Protein AF-A0A3D1P5M1-F1 (afdb_monomer)

Secondary structure (DSSP, 8-state):
-----------SSSSHHHHHHHHHTT-TTS--SS---EEEEEEEEEEEEEEETTEEEEEEEEEEEEEEEEEEEEEEEETTEEEEEEEEEEEEEEEEEEEE-TTSSEEEEEEEEEEEEEEPPPEEEEEEE-SSSS-EEEEEEEBSSPEEEEEEEEEEEEEEEEESSSSTTS-EEEE--EEEEETTTTEEEEEEEEEEEEPTTSSSEEEEEEEEEETTTTEEEEEEEES----SS--

Structure (mmCIF, N/CA/C/O backbone):
data_AF-A0A3D1P5M1-F1
#
_entry.id   AF-A0A3D1P5M1-F1
#
loop_
_atom_site.group_PDB
_atom_site.id
_atom_site.type_symbol
_atom_site.label_atom_id
_atom_site.label_alt_id
_atom_site.label_comp_id
_atom_site.label_asym_id
_atom_site.label_entity_id
_atom_site.label_seq_id
_atom_site.pdbx_PDB_ins_code
_atom_site.Cartn_x
_atom_site.Cartn_y
_atom_site.Cartn_z
_atom_site.occupancy
_atom_site.B_iso_or_equiv
_atom_site.auth_seq_id
_atom_site.auth_comp_id
_atom_site.auth_asym_id
_atom_site.auth_atom_id
_atom_site.pdbx_PDB_model_num
ATOM 1 N N . MET A 1 1 ? -49.553 -20.254 -19.704 1.00 36.09 1 MET A N 1
ATOM 2 C CA . MET A 1 1 ? -48.179 -20.525 -19.234 1.00 36.09 1 MET A CA 1
ATOM 3 C C . MET A 1 1 ? -47.231 -19.595 -19.972 1.00 36.09 1 MET A C 1
ATOM 5 O O . MET A 1 1 ? -46.892 -19.892 -21.106 1.00 36.09 1 MET A O 1
ATOM 9 N N . SER A 1 2 ? -46.883 -18.460 -19.364 1.00 29.33 2 SER A N 1
ATOM 10 C CA . SER A 1 2 ? -45.685 -17.662 -19.676 1.00 29.33 2 SER A CA 1
ATOM 11 C C . SER A 1 2 ? -45.638 -16.491 -18.688 1.00 29.33 2 SER A C 1
ATOM 13 O O . SER A 1 2 ? -46.263 -15.454 -18.908 1.00 29.33 2 SER A O 1
ATOM 15 N N . GLU A 1 3 ? -44.960 -16.694 -17.562 1.00 28.47 3 GLU A N 1
ATOM 16 C CA . GLU A 1 3 ? -44.541 -15.608 -16.676 1.00 28.47 3 GLU A CA 1
ATOM 17 C C . GLU A 1 3 ? -43.292 -14.954 -17.265 1.00 28.47 3 GLU A C 1
ATOM 19 O O . GLU A 1 3 ? -42.304 -15.620 -17.572 1.00 28.47 3 GLU A O 1
ATOM 24 N N . ILE A 1 4 ? -43.364 -13.639 -17.449 1.00 29.86 4 ILE A N 1
ATOM 25 C CA . ILE A 1 4 ? -42.244 -12.783 -17.826 1.00 29.86 4 ILE A CA 1
ATOM 26 C C . ILE A 1 4 ? -41.591 -12.341 -16.517 1.00 29.86 4 ILE A C 1
ATOM 28 O O . ILE A 1 4 ? -42.187 -11.593 -15.741 1.00 29.86 4 ILE A O 1
ATOM 32 N N . ALA A 1 5 ? -40.382 -12.836 -16.262 1.00 31.97 5 ALA A N 1
ATOM 33 C CA . ALA A 1 5 ? -39.575 -12.436 -15.121 1.00 31.97 5 ALA A CA 1
ATOM 34 C C . ALA A 1 5 ? -39.120 -10.977 -15.278 1.00 31.97 5 ALA A C 1
ATOM 36 O O . ALA A 1 5 ? -38.514 -10.593 -16.280 1.00 31.97 5 ALA A O 1
ATOM 37 N N . LYS A 1 6 ? -39.430 -10.171 -14.259 1.00 32.59 6 LYS A N 1
ATOM 38 C CA . LYS A 1 6 ? -38.869 -8.840 -14.029 1.00 32.59 6 LYS A CA 1
ATOM 39 C C . LYS A 1 6 ? -37.375 -8.971 -13.725 1.00 32.59 6 LYS A C 1
ATOM 41 O O . LYS A 1 6 ? -36.993 -9.687 -12.808 1.00 32.59 6 LYS A O 1
ATOM 46 N N . SER A 1 7 ? -36.558 -8.254 -14.488 1.00 28.55 7 SER A N 1
ATOM 47 C CA . SER A 1 7 ? -35.151 -7.987 -14.188 1.00 28.55 7 SER A CA 1
ATOM 48 C C . SER A 1 7 ? -35.089 -6.888 -13.129 1.00 28.55 7 SER A C 1
ATOM 50 O O . SER A 1 7 ? -35.442 -5.748 -13.422 1.00 28.55 7 SER A O 1
ATOM 52 N N . GLU A 1 8 ? -34.685 -7.231 -11.908 1.00 35.88 8 GLU A N 1
ATOM 53 C CA . GLU A 1 8 ? -34.450 -6.277 -10.823 1.00 35.88 8 GLU A CA 1
ATOM 54 C C . GLU A 1 8 ? -33.130 -5.516 -11.010 1.00 35.88 8 GLU A C 1
ATOM 56 O O . GLU A 1 8 ? -32.069 -6.089 -11.256 1.00 35.88 8 GLU A O 1
ATOM 61 N N . ASP A 1 9 ? -33.240 -4.198 -10.857 1.00 42.00 9 ASP A N 1
ATOM 62 C CA . ASP A 1 9 ? -32.172 -3.236 -10.619 1.00 42.00 9 ASP A CA 1
ATOM 63 C C . ASP A 1 9 ? -31.424 -3.563 -9.317 1.00 42.00 9 ASP A C 1
ATOM 65 O O . ASP A 1 9 ? -31.931 -3.350 -8.217 1.00 42.00 9 ASP A O 1
ATOM 69 N N . THR A 1 10 ? -30.187 -4.046 -9.410 1.00 38.12 10 THR A N 1
ATOM 70 C CA . THR A 1 10 ? -29.216 -4.000 -8.299 1.00 38.12 10 THR A CA 1
ATOM 71 C C . THR A 1 10 ? -27.794 -4.023 -8.859 1.00 38.12 10 THR A C 1
ATOM 73 O O . THR A 1 10 ? -27.132 -5.052 -8.855 1.00 38.12 10 THR A O 1
ATOM 76 N N . LYS A 1 11 ? -27.306 -2.898 -9.407 1.00 37.97 11 LYS A N 1
ATOM 77 C CA . LYS A 1 11 ? -25.914 -2.816 -9.904 1.00 37.97 11 LYS A CA 1
ATOM 78 C C . LYS A 1 11 ? -25.214 -1.456 -9.767 1.00 37.97 11 LYS A C 1
ATOM 80 O O . LYS A 1 11 ? -24.303 -1.174 -10.533 1.00 37.97 11 LYS A O 1
ATOM 85 N N . ASP A 1 12 ? -25.586 -0.627 -8.785 1.00 41.91 12 ASP A N 1
ATOM 86 C CA . ASP A 1 12 ? -25.013 0.733 -8.667 1.00 41.91 12 ASP A CA 1
ATOM 87 C C . ASP A 1 12 ? -24.413 1.097 -7.290 1.00 41.91 12 ASP A C 1
ATOM 89 O O . ASP A 1 12 ? -24.171 2.267 -6.990 1.00 41.91 12 ASP A O 1
ATOM 93 N N . LYS A 1 13 ? -24.144 0.116 -6.412 1.00 40.56 13 LYS A N 1
ATOM 94 C CA . LYS A 1 13 ? -23.542 0.390 -5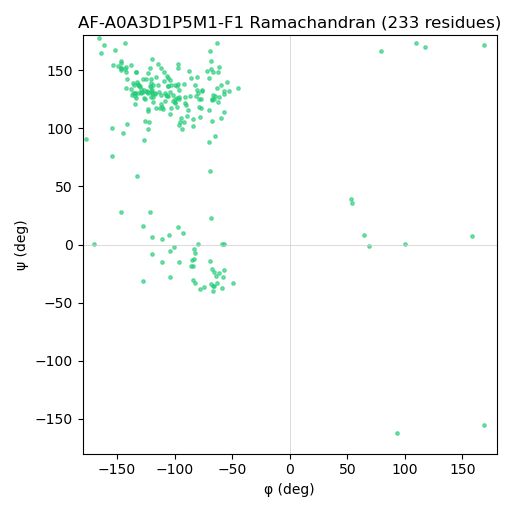.086 1.00 40.56 13 LYS A CA 1
ATOM 95 C C . LYS A 1 13 ? -22.099 -0.088 -4.882 1.00 40.56 13 LYS A C 1
ATOM 97 O O . LYS A 1 13 ? -21.427 0.492 -4.033 1.00 40.56 13 LYS A O 1
ATOM 102 N N . ASP A 1 14 ? -21.566 -0.964 -5.736 1.00 45.56 14 ASP A N 1
ATOM 103 C CA . ASP A 1 14 ? -20.274 -1.627 -5.466 1.00 45.56 14 ASP A CA 1
ATOM 104 C C . ASP A 1 14 ? -19.102 -1.213 -6.378 1.00 45.56 14 ASP A C 1
ATOM 106 O O . ASP A 1 14 ? -17.993 -1.703 -6.221 1.00 45.56 14 ASP A O 1
ATOM 110 N N . ILE A 1 15 ? -19.271 -0.233 -7.278 1.00 40.94 15 ILE A N 1
ATOM 111 C CA . ILE A 1 15 ? -18.164 0.271 -8.134 1.00 40.94 15 ILE A CA 1
ATOM 112 C C . ILE A 1 15 ? -17.313 1.345 -7.414 1.00 40.94 15 ILE A C 1
ATOM 114 O O . ILE A 1 15 ? -16.166 1.628 -7.776 1.00 40.94 15 ILE A O 1
ATOM 118 N N . LYS A 1 16 ? -17.841 1.952 -6.343 1.00 49.34 16 LYS A N 1
ATOM 119 C CA . LYS A 1 16 ? -17.190 3.064 -5.626 1.00 49.34 16 LYS A CA 1
ATOM 120 C C . LYS A 1 16 ? -15.882 2.716 -4.884 1.00 49.34 16 LYS A C 1
ATOM 122 O O . LYS A 1 16 ? -15.004 3.583 -4.864 1.00 49.34 16 LYS A O 1
ATOM 127 N N . PRO A 1 17 ? -15.681 1.529 -4.276 1.00 54.16 17 PRO A N 1
ATOM 128 C CA . PRO A 1 17 ? -14.485 1.279 -3.476 1.00 54.16 17 PRO A CA 1
ATOM 129 C C . PRO A 1 17 ? -13.217 1.064 -4.318 1.00 54.16 17 PRO A C 1
ATOM 131 O O . PRO A 1 17 ? -12.160 1.553 -3.917 1.00 54.16 17 PRO A O 1
ATOM 134 N N . LEU A 1 18 ? -13.290 0.406 -5.485 1.00 46.09 18 LEU A N 1
ATOM 135 C CA . LEU A 1 18 ? -12.104 0.188 -6.333 1.00 46.09 18 LEU A CA 1
ATOM 136 C C . LEU A 1 18 ? -11.704 1.435 -7.127 1.00 46.09 18 LEU A C 1
ATOM 138 O O . LEU A 1 18 ? -10.518 1.750 -7.216 1.00 46.09 18 LEU A O 1
ATOM 142 N N . ALA A 1 19 ? -12.678 2.200 -7.632 1.00 50.66 19 ALA A N 1
ATOM 143 C CA . ALA A 1 19 ? -12.406 3.493 -8.261 1.00 50.66 19 ALA A CA 1
ATOM 144 C C . ALA A 1 19 ? -11.697 4.456 -7.286 1.00 50.66 19 ALA A C 1
ATOM 146 O O . ALA A 1 19 ? -10.763 5.156 -7.679 1.00 50.66 19 ALA A O 1
ATOM 147 N N . LYS A 1 20 ? -12.070 4.415 -5.996 1.00 53.03 20 LYS A N 1
ATOM 148 C CA . LYS A 1 20 ? -11.403 5.167 -4.922 1.00 53.03 20 LYS A CA 1
ATOM 149 C C . LYS A 1 20 ? -9.983 4.669 -4.633 1.00 53.03 20 LYS A C 1
ATOM 151 O O . LYS A 1 20 ? -9.120 5.478 -4.329 1.00 53.03 20 LYS A O 1
ATOM 156 N N . LEU A 1 21 ? -9.706 3.370 -4.758 1.00 50.16 21 LEU A N 1
ATOM 157 C CA . LEU A 1 21 ? -8.346 2.811 -4.651 1.00 50.16 21 LEU A CA 1
ATOM 158 C C . LEU A 1 21 ? -7.450 3.267 -5.814 1.00 50.16 21 LEU A C 1
ATOM 160 O O . LEU A 1 21 ? -6.292 3.637 -5.604 1.00 50.16 21 LEU A O 1
ATOM 164 N N . LEU A 1 22 ? -8.003 3.312 -7.031 1.00 43.75 22 LEU A N 1
ATOM 165 C CA . LEU A 1 22 ? -7.309 3.818 -8.216 1.00 43.75 22 LEU A CA 1
ATOM 166 C C . LEU A 1 22 ? -7.009 5.325 -8.109 1.00 43.75 22 LEU A C 1
ATOM 168 O O . LEU A 1 22 ? -5.934 5.747 -8.546 1.00 43.75 22 LEU A O 1
ATOM 172 N N . SER A 1 23 ? -7.901 6.112 -7.489 1.00 40.91 23 SER A N 1
ATOM 173 C CA . SER A 1 23 ? -7.714 7.553 -7.261 1.00 40.91 23 SER A CA 1
ATOM 174 C C . SER A 1 23 ? -6.899 7.895 -6.003 1.00 40.91 23 SER A C 1
ATOM 176 O O . SER A 1 23 ? -6.164 8.879 -6.020 1.00 40.91 23 SER A O 1
ATOM 178 N N . GLN A 1 24 ? -6.933 7.083 -4.937 1.00 39.84 24 GLN A N 1
ATOM 179 C CA . GLN A 1 24 ? -6.252 7.369 -3.659 1.00 39.84 24 GLN A CA 1
ATOM 180 C C . GLN A 1 24 ? -4.727 7.434 -3.770 1.00 39.84 24 GLN A C 1
ATOM 182 O O . GLN A 1 24 ? -4.104 8.188 -3.024 1.00 39.84 24 GLN A O 1
ATOM 187 N N . LYS A 1 25 ? -4.104 6.737 -4.732 1.00 43.94 25 LYS A N 1
ATOM 188 C CA . LYS A 1 25 ? -2.667 6.933 -5.022 1.00 43.94 25 LYS A CA 1
ATOM 189 C C . LYS A 1 25 ? -2.357 8.375 -5.471 1.00 43.94 25 LYS A C 1
ATOM 191 O O . LYS A 1 25 ? -1.234 8.826 -5.273 1.00 43.94 25 LYS A O 1
ATOM 196 N N . CYS A 1 26 ? -3.334 9.098 -6.022 1.00 30.39 26 CYS A N 1
ATOM 197 C CA . CYS A 1 26 ? -3.225 10.508 -6.411 1.00 30.39 26 CYS A CA 1
ATOM 198 C C . CYS A 1 26 ? -3.758 11.483 -5.339 1.00 30.39 26 CYS A C 1
ATOM 200 O O . CYS A 1 26 ? -3.461 12.671 -5.408 1.00 30.39 26 CYS A O 1
ATOM 202 N N . GLU A 1 27 ? -4.519 11.003 -4.348 1.00 30.88 27 GLU A N 1
ATOM 203 C CA . GLU A 1 27 ? -5.338 11.820 -3.433 1.00 30.88 27 GLU A CA 1
ATOM 204 C C . GLU A 1 27 ? -4.965 11.641 -1.947 1.00 30.88 27 GLU A C 1
ATOM 206 O O . GLU A 1 27 ? -5.778 11.834 -1.044 1.00 30.88 27 GLU A O 1
ATOM 211 N N . ASN A 1 28 ? -3.708 11.298 -1.654 1.00 34.38 28 ASN A N 1
ATOM 212 C CA . ASN A 1 28 ? -3.160 11.336 -0.293 1.00 34.38 28 ASN A CA 1
ATOM 213 C C . ASN A 1 28 ? -3.006 12.793 0.198 1.00 34.38 28 ASN A C 1
ATOM 215 O O . ASN A 1 28 ? -1.883 13.252 0.395 1.00 34.38 28 ASN A O 1
ATOM 219 N N . THR A 1 29 ? -4.094 13.568 0.342 1.00 39.19 29 THR A N 1
ATOM 220 C CA . THR A 1 29 ? -4.097 14.829 1.131 1.00 39.19 29 THR A CA 1
ATOM 221 C C . THR A 1 29 ? -5.456 15.488 1.408 1.00 39.19 29 THR A C 1
ATOM 223 O O . THR A 1 29 ? -5.467 16.538 2.048 1.00 39.19 29 THR A O 1
ATOM 226 N N . LYS A 1 30 ? -6.607 14.956 0.975 1.00 32.53 30 LYS A N 1
ATOM 227 C CA . LYS A 1 30 ? -7.896 15.639 1.209 1.00 32.53 30 LYS A CA 1
ATOM 228 C C . LYS A 1 30 ? -9.004 14.649 1.548 1.00 32.53 30 LYS A C 1
ATOM 230 O O . LYS A 1 30 ? -9.522 14.001 0.651 1.00 32.53 30 LYS A O 1
ATOM 235 N N . GLY A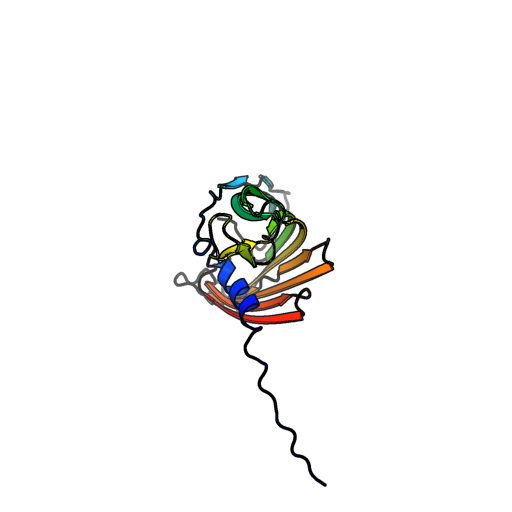 1 31 ? -9.392 14.547 2.822 1.00 32.72 31 GLY A N 1
ATOM 236 C CA . GLY A 1 31 ? -10.672 13.905 3.135 1.00 32.72 31 GLY A CA 1
ATOM 237 C C . GLY A 1 31 ? -10.916 13.332 4.528 1.00 32.72 31 GLY A C 1
ATOM 238 O O . GLY A 1 31 ? -11.955 12.710 4.681 1.00 32.72 31 GLY A O 1
ATOM 239 N N . ASP A 1 32 ? -10.044 13.521 5.523 1.00 35.66 32 ASP A N 1
ATOM 240 C CA . ASP A 1 32 ? -10.404 13.238 6.923 1.00 35.66 32 ASP A CA 1
ATOM 241 C C . ASP A 1 32 ? -10.515 14.566 7.686 1.00 35.66 32 ASP A C 1
ATOM 243 O O . ASP A 1 32 ? -9.529 15.291 7.830 1.00 35.66 32 ASP A O 1
ATOM 247 N N . GLU A 1 33 ? -11.713 14.883 8.188 1.00 38.97 33 GLU A N 1
ATOM 248 C CA . GLU A 1 33 ? -12.068 16.099 8.953 1.00 38.97 33 GLU A CA 1
ATOM 249 C C . GLU A 1 33 ? -11.420 16.180 10.354 1.00 38.97 33 GLU A C 1
ATOM 251 O O . GLU A 1 33 ? -11.866 16.902 11.240 1.00 38.97 33 GLU A O 1
ATOM 256 N N . ASN A 1 34 ? -10.313 15.475 10.558 1.00 42.12 34 ASN A N 1
ATOM 257 C CA . ASN A 1 34 ? -9.384 15.705 11.651 1.00 42.12 34 ASN A CA 1
ATOM 258 C C . ASN A 1 34 ? -7.980 15.421 11.113 1.00 42.12 34 ASN A C 1
ATOM 260 O O . ASN A 1 34 ? -7.584 14.250 11.077 1.00 42.12 34 ASN A O 1
ATOM 264 N N . PRO A 1 35 ? -7.222 16.441 10.663 1.00 40.53 35 PRO A N 1
ATOM 265 C CA . PRO A 1 35 ? -5.887 16.236 10.128 1.00 40.53 35 PRO A CA 1
ATOM 266 C C . PRO A 1 35 ? -4.966 15.835 11.278 1.00 40.53 35 PRO A C 1
ATOM 268 O O . PRO A 1 35 ? -4.335 16.658 11.940 1.00 40.53 35 PRO A O 1
ATOM 271 N N . GLY A 1 36 ? -4.906 14.533 11.538 1.00 39.94 36 GLY A N 1
ATOM 272 C CA . GLY A 1 36 ? -3.818 13.945 12.288 1.00 39.94 36 GLY A CA 1
ATOM 273 C C . GLY A 1 36 ? -2.513 14.372 11.637 1.00 39.94 36 GLY A C 1
ATOM 274 O O . GLY A 1 36 ? -2.374 14.295 10.418 1.00 39.94 36 GLY A O 1
ATOM 275 N N . VAL A 1 37 ? -1.559 14.846 12.435 1.00 46.78 37 VAL A N 1
ATOM 276 C CA . VAL A 1 37 ? -0.209 15.134 11.947 1.00 46.78 37 VAL A CA 1
ATOM 277 C C . VAL A 1 37 ? 0.342 13.846 11.339 1.00 46.78 37 VAL A C 1
ATOM 279 O O . VAL A 1 37 ? 0.525 12.861 12.056 1.00 46.78 37 VAL A O 1
ATOM 282 N N . ILE A 1 38 ? 0.560 13.843 10.023 1.00 48.38 38 ILE A N 1
ATOM 283 C CA . ILE A 1 38 ? 1.219 12.741 9.329 1.00 48.38 38 ILE A CA 1
ATOM 284 C C . ILE A 1 38 ? 2.694 13.105 9.220 1.00 48.38 38 ILE A C 1
ATOM 286 O O . ILE A 1 38 ? 3.075 13.968 8.429 1.00 48.38 38 ILE A O 1
ATOM 290 N N . ALA A 1 39 ? 3.524 12.462 10.034 1.00 46.41 39 ALA A N 1
ATOM 291 C CA . ALA A 1 39 ? 4.965 12.535 9.865 1.00 46.41 39 ALA A CA 1
ATOM 292 C C . ALA A 1 39 ? 5.384 11.425 8.894 1.00 46.41 39 ALA A C 1
ATOM 294 O O . ALA A 1 39 ? 5.223 10.235 9.184 1.00 46.41 39 ALA A O 1
ATOM 295 N N . TYR A 1 40 ? 5.904 11.826 7.736 1.00 41.22 40 TYR A N 1
ATOM 296 C CA . TYR A 1 40 ? 6.568 10.934 6.794 1.00 41.22 40 TYR A CA 1
ATOM 297 C C . TYR A 1 40 ? 8.070 11.043 7.021 1.00 41.22 40 TYR A C 1
ATOM 299 O O . TYR A 1 40 ? 8.642 12.117 6.851 1.00 41.22 40 TYR A O 1
ATOM 307 N N . GLN A 1 41 ? 8.707 9.937 7.394 1.00 43.88 41 GLN A N 1
ATOM 308 C CA . GLN A 1 41 ? 10.161 9.867 7.459 1.00 43.88 41 GLN A CA 1
ATOM 309 C C . GLN A 1 41 ? 10.617 8.737 6.541 1.00 43.88 41 GLN A C 1
ATOM 311 O O . GLN A 1 41 ? 10.430 7.556 6.836 1.00 43.88 41 GLN A O 1
ATOM 316 N N . ASN A 1 42 ? 11.164 9.122 5.389 1.00 46.25 42 ASN A N 1
ATOM 317 C CA . ASN A 1 42 ? 11.875 8.213 4.506 1.00 46.25 42 ASN A CA 1
ATOM 318 C C . ASN A 1 42 ? 13.308 8.126 5.037 1.00 46.25 42 ASN A C 1
ATOM 320 O O . ASN A 1 42 ? 14.044 9.116 5.003 1.00 46.25 42 ASN A O 1
ATOM 324 N N . MET A 1 43 ? 13.669 6.989 5.628 1.00 48.16 43 MET A N 1
ATOM 325 C CA . MET A 1 43 ? 15.050 6.753 6.027 1.00 48.16 43 MET A CA 1
ATOM 326 C C . MET A 1 43 ? 15.761 6.223 4.787 1.00 48.16 43 MET A C 1
ATOM 328 O O . MET A 1 43 ? 15.548 5.077 4.391 1.00 48.16 43 MET A O 1
ATOM 332 N N . GLY A 1 44 ? 16.525 7.110 4.143 1.00 42.84 44 GLY A N 1
ATOM 333 C CA . GLY A 1 44 ? 17.196 6.857 2.872 1.00 42.84 44 GLY A CA 1
ATOM 334 C C . GLY A 1 44 ? 17.892 5.499 2.840 1.00 42.84 44 GLY A C 1
ATOM 335 O O . GLY A 1 44 ? 18.554 5.095 3.796 1.00 42.84 44 GLY A O 1
ATOM 336 N N . GLY A 1 4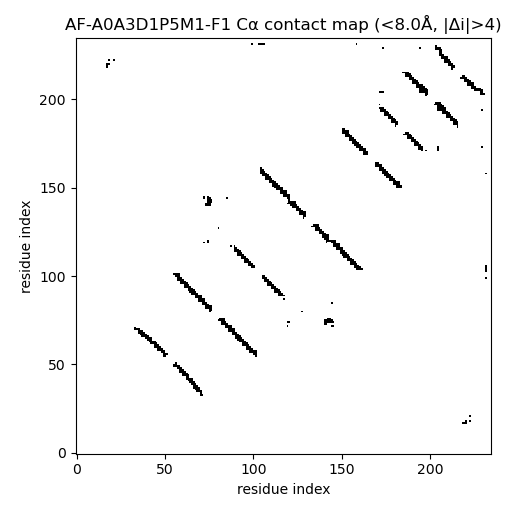5 ? 17.695 4.785 1.735 1.00 47.75 45 GLY A N 1
ATOM 337 C CA . GLY A 1 45 ? 18.299 3.482 1.525 1.00 47.75 45 GLY A CA 1
ATOM 338 C C . GLY A 1 45 ? 19.801 3.562 1.266 1.00 47.75 45 GLY A C 1
ATOM 339 O O . GLY A 1 45 ? 20.280 4.530 0.677 1.00 47.75 45 GLY A O 1
ATOM 340 N N . GLN A 1 46 ? 20.547 2.535 1.677 1.00 55.25 46 GLN A N 1
ATOM 341 C CA . GLN A 1 46 ? 21.919 2.362 1.202 1.00 55.25 46 GLN A CA 1
ATOM 342 C C . GLN A 1 46 ? 21.877 1.802 -0.223 1.00 55.25 46 GLN A C 1
ATOM 344 O O . GLN A 1 46 ? 21.240 0.777 -0.481 1.00 55.25 46 GLN A O 1
ATOM 349 N N . LEU A 1 47 ? 22.544 2.499 -1.142 1.00 57.25 47 LEU A N 1
ATOM 350 C CA . LEU A 1 47 ? 22.852 2.004 -2.478 1.00 57.25 47 LEU A CA 1
ATOM 351 C C . LEU A 1 47 ? 24.202 1.295 -2.396 1.00 57.25 47 LEU A C 1
ATOM 353 O O . LEU A 1 47 ? 25.194 1.912 -2.006 1.00 57.25 47 LEU A O 1
ATOM 357 N N . GLY A 1 48 ? 24.234 0.007 -2.723 1.00 57.78 48 GLY A N 1
ATOM 358 C CA . GLY A 1 48 ? 25.483 -0.718 -2.899 1.00 57.78 48 GLY A CA 1
ATOM 359 C C . GLY A 1 48 ? 25.724 -0.982 -4.376 1.00 57.78 48 GLY A C 1
ATOM 360 O O . GLY A 1 48 ? 24.866 -1.525 -5.073 1.00 57.78 48 GLY A O 1
ATOM 361 N N . GLU A 1 49 ? 26.905 -0.610 -4.852 1.00 55.91 49 GLU A N 1
ATOM 362 C CA . GLU A 1 49 ? 27.382 -0.965 -6.184 1.00 55.91 49 GLU A CA 1
ATOM 363 C C . GLU A 1 49 ? 28.362 -2.132 -6.045 1.00 55.91 49 GLU A C 1
ATOM 365 O O . GLU A 1 49 ? 29.345 -2.040 -5.312 1.00 55.91 49 GLU A O 1
ATOM 370 N N . PHE A 1 50 ? 28.098 -3.245 -6.732 1.00 49.84 50 PHE A N 1
ATOM 371 C CA . PHE A 1 50 ? 29.113 -4.274 -6.951 1.00 49.84 50 PHE A CA 1
ATOM 372 C C . PHE A 1 50 ? 29.770 -3.987 -8.301 1.00 49.84 50 PHE A C 1
ATOM 374 O O . PHE A 1 50 ? 29.199 -4.279 -9.355 1.00 49.84 50 PHE A O 1
ATOM 381 N N . ALA A 1 51 ? 30.944 -3.362 -8.263 1.00 46.06 51 ALA A N 1
ATOM 382 C CA . ALA A 1 51 ? 31.810 -3.229 -9.424 1.00 46.06 51 ALA A CA 1
ATOM 383 C C . ALA A 1 51 ? 32.786 -4.414 -9.438 1.00 46.06 51 ALA A C 1
ATOM 385 O O . ALA A 1 51 ? 33.717 -4.454 -8.640 1.00 46.06 51 ALA A O 1
ATOM 386 N N . ASP A 1 52 ? 32.551 -5.373 -10.333 1.00 53.06 52 ASP A N 1
ATOM 387 C CA . ASP A 1 52 ? 33.564 -6.350 -10.746 1.00 53.06 52 ASP A CA 1
ATOM 388 C C . ASP A 1 52 ? 34.207 -5.864 -12.059 1.00 53.06 52 ASP A C 1
ATOM 390 O O . ASP A 1 52 ? 33.555 -5.168 -12.844 1.00 53.06 52 ASP A O 1
ATOM 394 N N . ASP A 1 53 ? 35.438 -6.296 -12.351 1.00 56.53 53 ASP A N 1
ATOM 395 C CA . ASP A 1 53 ? 36.217 -5.960 -13.567 1.00 56.53 53 ASP A CA 1
ATOM 396 C C . ASP A 1 53 ? 35.545 -6.346 -14.914 1.00 56.53 53 ASP A C 1
ATOM 398 O O . ASP A 1 53 ? 36.081 -6.081 -15.988 1.00 56.53 53 ASP A O 1
ATOM 402 N N . GLU A 1 54 ? 34.345 -6.935 -14.893 1.00 65.38 54 GLU A N 1
ATOM 403 C CA . GLU A 1 54 ? 33.597 -7.409 -16.069 1.00 65.38 54 GLU A CA 1
ATOM 404 C C . GLU A 1 54 ? 32.398 -6.517 -16.469 1.00 65.38 54 GLU A C 1
ATOM 406 O O . GLU A 1 54 ? 31.617 -6.882 -17.350 1.00 65.38 54 GLU A O 1
ATOM 411 N N . GLY A 1 55 ? 32.240 -5.337 -15.857 1.00 61.72 55 GLY A N 1
ATOM 412 C CA . GLY A 1 55 ? 31.175 -4.373 -16.173 1.00 61.72 55 GLY A CA 1
ATOM 413 C C . GLY A 1 55 ? 30.102 -4.243 -15.085 1.00 61.72 55 GLY A C 1
ATOM 414 O O . GLY A 1 55 ? 30.102 -4.960 -14.088 1.00 61.72 55 GLY A O 1
ATOM 415 N N . ILE A 1 56 ? 29.178 -3.287 -15.253 1.00 64.38 56 ILE A N 1
ATOM 416 C CA . ILE A 1 56 ? 28.153 -2.962 -14.243 1.00 64.38 56 ILE A CA 1
ATOM 417 C C . ILE A 1 56 ? 27.175 -4.141 -14.112 1.00 64.38 56 ILE A C 1
ATOM 419 O O . ILE A 1 56 ? 26.329 -4.341 -14.981 1.00 64.38 56 ILE A O 1
ATOM 423 N N . LYS A 1 57 ? 27.260 -4.917 -13.021 1.00 78.38 57 LYS A N 1
ATOM 424 C CA . LYS A 1 57 ? 26.417 -6.111 -12.786 1.00 78.38 57 LYS A CA 1
ATOM 425 C C . LYS A 1 57 ? 25.003 -5.801 -12.263 1.00 78.38 57 LYS A C 1
ATOM 427 O O . LYS A 1 57 ? 24.173 -6.700 -12.159 1.00 78.38 57 LYS A O 1
ATOM 432 N N . GLY A 1 58 ? 24.666 -4.527 -12.074 1.00 85.19 58 GLY A N 1
ATOM 433 C CA . GLY A 1 58 ? 23.363 -4.056 -11.598 1.00 85.19 58 GLY A CA 1
ATOM 434 C C . GLY A 1 58 ? 23.500 -3.321 -10.269 1.00 85.19 58 GLY A C 1
ATOM 435 O O . GLY A 1 58 ? 24.568 -3.323 -9.663 1.00 85.19 58 GLY A O 1
ATOM 436 N N . VAL A 1 59 ? 22.426 -2.670 -9.830 1.00 90.12 59 VAL A N 1
ATOM 437 C CA . VAL A 1 59 ? 22.415 -1.886 -8.584 1.00 90.12 59 VAL A CA 1
ATOM 438 C C . VAL A 1 59 ? 21.383 -2.482 -7.647 1.00 90.12 59 VAL A C 1
ATOM 440 O O . VAL A 1 59 ? 20.208 -2.576 -8.009 1.00 90.12 59 VAL A O 1
ATOM 443 N N . TRP A 1 60 ? 21.797 -2.874 -6.445 1.00 90.38 60 TRP A N 1
ATOM 444 C CA . TRP A 1 60 ? 20.860 -3.262 -5.398 1.00 90.38 60 TRP A CA 1
ATOM 445 C C . TRP A 1 60 ? 20.611 -2.087 -4.460 1.00 90.38 60 TRP A C 1
ATOM 447 O O . TRP A 1 60 ? 21.454 -1.207 -4.271 1.00 90.38 60 TRP A O 1
ATOM 457 N N . TYR A 1 61 ? 19.427 -2.071 -3.870 1.00 87.81 61 TYR A N 1
ATOM 458 C CA . TYR A 1 61 ? 19.057 -1.070 -2.885 1.00 87.81 61 TYR A CA 1
ATOM 459 C C . TYR A 1 61 ? 18.220 -1.707 -1.789 1.00 87.81 61 TYR A C 1
ATOM 461 O O . TYR A 1 61 ? 17.460 -2.646 -2.031 1.00 87.81 61 TYR A O 1
ATOM 469 N N . LEU A 1 62 ? 18.356 -1.177 -0.581 1.00 93.06 62 LEU A N 1
ATOM 470 C CA . LEU A 1 62 ? 17.551 -1.530 0.584 1.00 93.06 62 LEU A CA 1
ATOM 471 C C . LEU A 1 62 ? 17.096 -0.239 1.244 1.00 93.06 62 LEU A C 1
ATOM 473 O O . LEU A 1 62 ? 17.888 0.691 1.348 1.00 93.06 62 LEU A O 1
ATOM 477 N N . GLY A 1 63 ? 15.856 -0.178 1.712 1.00 90.88 63 GLY A N 1
ATOM 478 C CA . GLY A 1 63 ? 15.322 1.006 2.371 1.00 90.88 63 GLY A CA 1
ATOM 479 C C . GLY A 1 63 ? 14.239 0.685 3.390 1.00 90.88 63 GLY A C 1
ATOM 480 O O . GLY A 1 63 ? 13.718 -0.433 3.460 1.00 90.88 63 GLY A O 1
ATOM 481 N N . LEU A 1 64 ? 13.912 1.690 4.201 1.00 92.94 64 LEU A N 1
ATOM 482 C CA . LEU A 1 64 ? 12.902 1.584 5.242 1.00 92.94 64 LEU A CA 1
ATOM 483 C C . LEU A 1 64 ? 12.018 2.835 5.268 1.00 92.94 64 LEU A C 1
ATOM 485 O O . LEU A 1 64 ? 12.499 3.963 5.359 1.00 92.94 64 LEU A O 1
ATOM 489 N N . ASN A 1 65 ? 10.707 2.619 5.230 1.00 91.50 65 ASN A N 1
ATOM 490 C CA . ASN A 1 65 ? 9.688 3.658 5.274 1.00 91.50 65 ASN A CA 1
ATOM 491 C C . ASN A 1 65 ? 8.882 3.549 6.569 1.00 91.50 65 ASN A C 1
ATOM 493 O O . ASN A 1 65 ? 8.383 2.475 6.914 1.00 91.50 65 ASN A O 1
ATOM 497 N N . GLY A 1 66 ? 8.717 4.675 7.260 1.00 91.69 66 GLY A N 1
ATOM 498 C CA . GLY A 1 66 ? 7.859 4.799 8.434 1.00 91.69 66 GLY A CA 1
ATOM 499 C C . GLY A 1 66 ? 6.774 5.853 8.226 1.00 91.69 66 GLY A C 1
ATOM 500 O O . GLY A 1 66 ? 7.026 6.928 7.680 1.00 91.69 66 GLY A O 1
ATOM 501 N N . THR A 1 67 ? 5.559 5.564 8.682 1.00 93.38 67 THR A N 1
ATOM 502 C CA . THR A 1 67 ? 4.464 6.539 8.760 1.00 93.38 67 THR A CA 1
ATOM 503 C C . THR A 1 67 ? 3.865 6.498 10.1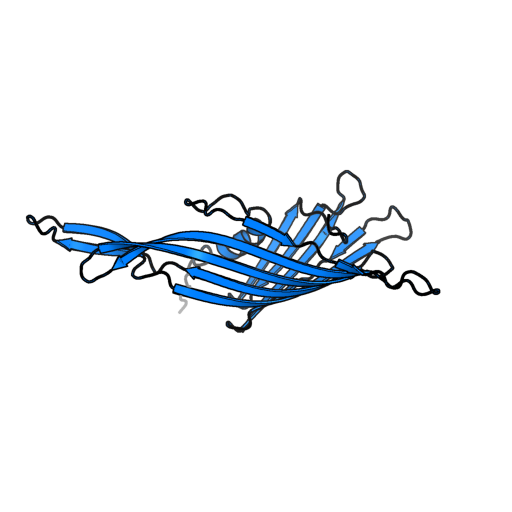52 1.00 93.38 67 THR A C 1
ATOM 505 O O . THR A 1 67 ? 3.530 5.423 10.650 1.00 93.38 67 THR A O 1
ATOM 508 N N . LEU A 1 68 ? 3.710 7.669 10.765 1.00 94.56 68 LEU A N 1
ATOM 509 C CA . LEU A 1 68 ? 3.045 7.857 12.051 1.00 94.56 68 LEU A CA 1
ATOM 510 C C . LEU A 1 68 ? 1.910 8.860 11.866 1.00 94.56 68 LEU A C 1
ATOM 512 O O . LEU A 1 68 ? 2.119 9.929 11.293 1.00 94.56 68 LEU A O 1
ATOM 516 N N . ALA A 1 69 ? 0.718 8.514 12.348 1.00 93.88 69 ALA A N 1
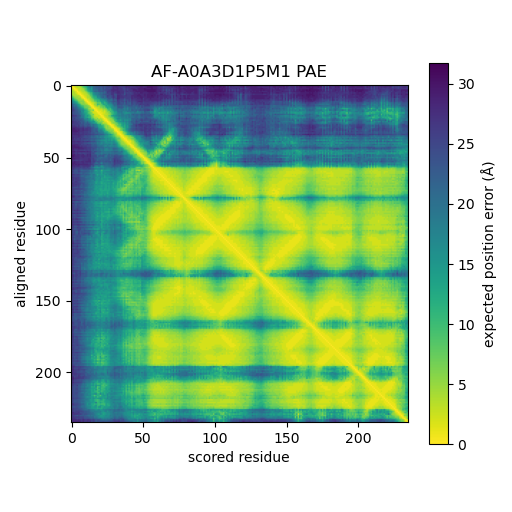ATOM 517 C CA . ALA A 1 69 ? -0.451 9.383 12.299 1.00 93.88 69 ALA A CA 1
ATOM 518 C C . ALA A 1 69 ? -1.268 9.240 13.584 1.00 93.88 69 ALA A C 1
ATOM 520 O O . ALA A 1 69 ? -1.529 8.131 14.049 1.00 93.88 69 ALA A O 1
ATOM 521 N N . ARG A 1 70 ? -1.702 10.358 14.165 1.00 94.94 70 ARG A N 1
ATOM 522 C CA . ARG A 1 70 ? -2.535 10.366 15.375 1.00 94.94 70 ARG A CA 1
ATOM 523 C C . ARG A 1 70 ? -3.962 10.769 15.023 1.00 94.94 70 ARG A C 1
ATOM 525 O O . ARG A 1 70 ? -4.157 11.795 14.388 1.00 94.94 70 ARG A O 1
ATOM 532 N N . SER A 1 71 ? -4.945 9.983 15.448 1.00 93.44 71 SER A N 1
ATOM 533 C CA . SER A 1 71 ? -6.368 10.245 15.204 1.00 93.44 71 SER A CA 1
ATOM 534 C C . SER A 1 71 ? -7.141 10.215 16.521 1.00 93.44 71 SER A C 1
ATOM 536 O O . SER A 1 71 ? -6.847 9.404 17.404 1.00 93.44 71 SER A O 1
ATOM 538 N N . ASN A 1 72 ? -8.130 11.096 16.652 1.00 96.00 72 ASN A N 1
ATOM 539 C CA . ASN A 1 72 ? -9.045 11.118 17.790 1.00 96.00 72 ASN A CA 1
ATOM 540 C C . ASN A 1 72 ? -10.342 10.404 17.408 1.00 96.00 72 ASN A C 1
ATOM 542 O O . ASN A 1 72 ? -10.860 10.609 16.313 1.00 96.00 72 ASN A O 1
ATOM 546 N N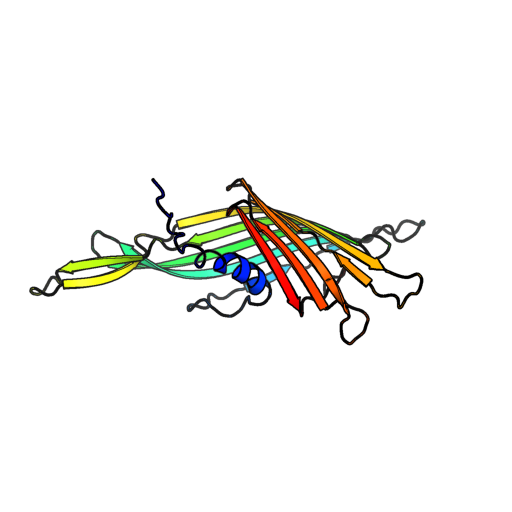 . TYR A 1 73 ? -10.842 9.567 18.310 1.00 95.06 73 TYR A N 1
ATOM 547 C CA . TYR A 1 73 ? -12.040 8.760 18.116 1.00 95.06 73 TYR A CA 1
ATOM 548 C C . TYR A 1 73 ? -13.037 9.071 19.221 1.00 95.06 73 TYR A C 1
ATOM 550 O O . TYR A 1 73 ? -12.752 8.810 20.391 1.00 95.06 73 TYR A O 1
ATOM 558 N N . GLY A 1 74 ? -14.195 9.607 18.847 1.00 95.00 74 GLY A N 1
ATOM 559 C CA . GLY A 1 74 ? -15.351 9.679 19.733 1.00 95.00 74 GLY A CA 1
ATOM 560 C C . GLY A 1 74 ? -16.106 8.354 19.721 1.00 95.00 74 GLY A C 1
ATOM 561 O O . GLY A 1 74 ? -16.288 7.770 18.656 1.00 95.00 74 GLY A O 1
ATOM 562 N N . TYR A 1 75 ? -16.535 7.884 20.888 1.00 95.88 75 TYR A N 1
ATOM 563 C CA . TYR A 1 75 ? -17.378 6.698 21.016 1.00 95.88 75 TYR A CA 1
ATOM 564 C C . TYR A 1 75 ? -18.355 6.811 22.187 1.00 95.88 75 TYR A C 1
ATOM 566 O O . TYR A 1 75 ? -18.127 7.556 23.145 1.00 95.88 75 TYR A O 1
ATOM 574 N N . LEU A 1 76 ? -19.453 6.066 22.104 1.00 95.50 76 LEU A N 1
ATOM 575 C CA . LEU A 1 76 ? -20.482 5.975 23.133 1.00 95.50 76 LEU A CA 1
ATOM 576 C C . LEU A 1 76 ? -20.254 4.732 24.006 1.00 95.50 76 LEU A C 1
ATOM 578 O O . LEU A 1 76 ? -19.944 3.648 23.507 1.00 95.50 76 LEU A O 1
ATOM 582 N N . THR A 1 77 ? -20.432 4.884 25.319 1.00 93.69 77 THR A N 1
ATOM 583 C CA . THR A 1 77 ? -20.485 3.777 26.293 1.00 93.69 77 THR A CA 1
ATOM 584 C C . THR A 1 77 ? -21.915 3.626 26.803 1.00 93.69 77 THR A C 1
ATOM 586 O O . THR A 1 77 ? -22.592 4.629 26.969 1.00 93.69 77 THR A O 1
ATOM 589 N N . GLN A 1 78 ? -22.419 2.403 27.010 1.00 86.12 78 GLN A N 1
ATOM 590 C CA . GLN A 1 78 ? -23.848 2.179 27.306 1.00 86.12 78 GLN A CA 1
ATOM 591 C C . GLN A 1 78 ? -24.224 2.335 28.789 1.00 86.12 78 GLN A C 1
ATOM 593 O O . GLN A 1 78 ? -25.410 2.385 29.114 1.00 86.12 78 GLN A O 1
ATOM 598 N N . THR A 1 79 ? -23.266 2.389 29.720 1.00 84.94 79 THR A N 1
ATOM 599 C CA . THR A 1 79 ? -23.583 2.441 31.158 1.00 84.94 79 THR A CA 1
ATOM 600 C C . THR A 1 79 ? -22.461 3.108 31.965 1.00 84.94 79 THR A C 1
ATOM 602 O O . THR A 1 79 ? -21.474 2.442 32.277 1.00 84.94 79 THR A O 1
ATOM 605 N N . PRO A 1 80 ? -22.592 4.395 32.347 1.00 85.81 80 PRO A N 1
ATOM 606 C CA . PRO A 1 80 ? -23.613 5.371 31.930 1.00 85.81 80 PRO A CA 1
ATOM 607 C C . PRO A 1 80 ? -23.473 5.778 30.452 1.00 85.81 80 PRO A C 1
ATOM 609 O O . PRO A 1 80 ? -22.379 5.679 29.900 1.00 85.81 80 PRO A O 1
ATOM 612 N N . LEU A 1 81 ? -24.558 6.272 29.829 1.00 87.56 81 LEU A N 1
ATOM 613 C CA . LEU A 1 81 ? -24.511 6.801 28.460 1.00 87.56 81 LEU A CA 1
ATOM 614 C C . LEU A 1 81 ? -23.633 8.052 28.404 1.00 87.56 81 LEU A C 1
ATOM 616 O O . LEU A 1 81 ? -24.086 9.161 28.680 1.00 87.56 81 LEU A O 1
ATOM 620 N N . THR A 1 82 ? -22.355 7.861 28.091 1.00 90.56 82 THR A N 1
ATOM 621 C CA . THR A 1 82 ? -21.369 8.942 28.045 1.00 90.56 82 THR A CA 1
ATOM 622 C C . THR A 1 82 ? -20.575 8.883 26.753 1.00 90.56 82 THR A C 1
ATOM 624 O O . THR A 1 82 ? -20.149 7.811 26.306 1.00 90.56 82 THR A O 1
ATOM 627 N N . LYS A 1 83 ? -20.384 10.060 26.148 1.00 92.44 83 LYS A N 1
ATOM 628 C CA . LYS A 1 83 ? -19.476 10.246 25.020 1.00 92.44 83 LYS A CA 1
ATOM 629 C C . LYS A 1 83 ? -18.057 10.321 25.565 1.00 92.44 83 LYS A C 1
ATOM 631 O O . LYS A 1 83 ? -17.735 11.207 26.352 1.00 92.44 83 LYS A O 1
ATOM 636 N N . SER A 1 84 ? -17.232 9.378 25.148 1.00 95.19 84 SER A N 1
ATOM 637 C CA . SER A 1 84 ? -15.809 9.343 25.457 1.00 95.19 84 SER A CA 1
ATOM 638 C C . SER A 1 84 ? -15.013 9.654 24.202 1.00 95.19 84 SER A C 1
ATOM 640 O O . SER A 1 84 ? -15.420 9.315 23.093 1.00 95.19 84 SER A O 1
ATOM 642 N N . GLU A 1 85 ? -13.856 10.279 24.372 1.00 96.50 85 GLU A N 1
ATOM 643 C CA . GLU A 1 85 ? -12.904 10.489 23.290 1.00 96.50 85 GLU A CA 1
ATOM 644 C C . GLU A 1 85 ? -11.595 9.796 23.638 1.00 96.50 85 GLU A C 1
ATOM 646 O O . GLU A 1 85 ? -11.086 9.901 24.755 1.00 96.50 85 GLU A O 1
ATOM 651 N N . VAL A 1 86 ? -11.043 9.053 22.683 1.00 96.88 86 VAL A N 1
ATOM 652 C CA . VAL A 1 86 ? -9.736 8.421 22.831 1.00 96.88 86 VAL A CA 1
ATOM 653 C C . VAL A 1 86 ? -8.845 8.792 21.664 1.00 96.88 86 VAL A C 1
ATOM 655 O O . VAL A 1 86 ? -9.220 8.709 20.496 1.00 96.88 86 VAL A O 1
ATOM 658 N N . SER A 1 87 ? -7.622 9.183 21.991 1.00 97.00 87 SER A N 1
ATOM 659 C CA . SER A 1 87 ? -6.593 9.450 21.000 1.00 97.00 87 SER A CA 1
ATOM 660 C C . SER A 1 87 ? -5.799 8.174 20.737 1.00 97.00 87 SER A C 1
ATOM 662 O O . SER A 1 87 ? -5.304 7.545 21.676 1.00 97.00 87 SER A O 1
ATOM 664 N N . LYS A 1 88 ? -5.683 7.770 19.471 1.00 96.62 88 LYS A N 1
ATOM 665 C CA . LYS A 1 88 ? -4.929 6.581 19.057 1.00 96.62 88 LYS A CA 1
ATOM 666 C C . LYS A 1 88 ? -3.888 6.949 18.006 1.00 96.62 88 LYS A C 1
ATOM 668 O O . LYS A 1 88 ? -4.136 7.763 17.119 1.00 96.62 88 LYS A O 1
ATOM 673 N N . THR A 1 89 ? -2.729 6.307 18.092 1.00 96.94 89 THR A N 1
ATOM 674 C CA . THR A 1 89 ? -1.624 6.496 17.148 1.00 96.94 89 THR A CA 1
ATOM 675 C C . THR A 1 89 ? -1.564 5.312 16.195 1.00 96.94 89 THR A C 1
ATOM 677 O O . THR A 1 89 ? -1.240 4.199 16.605 1.00 96.94 89 THR A O 1
ATOM 680 N N . LYS A 1 90 ? -1.870 5.558 14.923 1.00 96.31 90 LYS A N 1
ATOM 681 C CA . LYS A 1 90 ? -1.656 4.630 13.813 1.00 96.31 90 LYS A CA 1
ATOM 682 C C . LYS A 1 90 ? -0.197 4.694 13.387 1.00 96.31 90 LYS A C 1
ATOM 684 O O . LYS A 1 90 ? 0.409 5.769 13.374 1.00 96.31 90 LYS A O 1
ATOM 689 N N . TYR A 1 91 ? 0.348 3.555 12.989 1.00 96.56 91 TYR A N 1
ATOM 690 C CA . TYR A 1 91 ? 1.685 3.516 12.419 1.00 96.56 91 TYR A CA 1
ATOM 691 C C . TYR A 1 91 ? 1.815 2.432 11.360 1.00 96.56 91 TYR A C 1
ATOM 693 O O . TYR A 1 91 ? 1.121 1.415 11.401 1.00 96.56 91 TYR A O 1
ATOM 701 N N . LYS A 1 92 ? 2.720 2.658 10.412 1.00 96.19 92 LYS A N 1
ATOM 702 C CA . LYS A 1 92 ? 3.113 1.695 9.386 1.00 96.19 92 LYS A CA 1
ATOM 703 C C . LYS A 1 92 ? 4.626 1.719 9.251 1.00 96.19 92 LYS A C 1
ATOM 705 O O . LYS A 1 92 ? 5.207 2.791 9.117 1.00 96.19 92 LYS A O 1
ATOM 710 N N . VAL A 1 93 ? 5.243 0.547 9.273 1.00 97.31 93 VAL A N 1
ATOM 711 C CA . VAL A 1 93 ? 6.670 0.359 9.001 1.00 97.31 93 VAL A CA 1
ATOM 712 C C . VAL A 1 93 ? 6.787 -0.580 7.812 1.00 97.31 93 VAL A C 1
ATOM 714 O O . VAL A 1 93 ? 6.113 -1.608 7.770 1.00 97.31 93 VAL A O 1
ATOM 717 N N . GLN A 1 94 ? 7.609 -0.224 6.834 1.00 96.75 94 GLN A N 1
ATOM 718 C CA . GLN A 1 94 ? 7.837 -1.012 5.632 1.00 96.75 94 GLN A CA 1
ATOM 719 C C . GLN A 1 94 ? 9.332 -1.092 5.349 1.00 96.75 94 GLN A C 1
ATOM 721 O O . GLN A 1 94 ? 9.971 -0.067 5.143 1.00 96.75 94 GLN A O 1
ATOM 726 N N . GLY A 1 95 ? 9.871 -2.306 5.305 1.00 96.44 95 GLY A N 1
ATOM 727 C CA . GLY A 1 95 ? 11.184 -2.570 4.726 1.00 96.44 95 GLY A CA 1
ATOM 728 C C . GLY A 1 95 ? 11.017 -2.931 3.257 1.00 96.44 95 GLY A C 1
ATOM 729 O O . GLY A 1 95 ? 10.092 -3.669 2.906 1.00 96.44 95 GLY A O 1
ATOM 730 N N . PHE A 1 96 ? 11.883 -2.413 2.398 1.00 96.44 96 PHE A N 1
ATOM 731 C CA . PHE A 1 96 ? 11.880 -2.740 0.979 1.00 96.44 96 PHE A CA 1
ATOM 732 C C . PHE A 1 96 ? 13.299 -2.934 0.465 1.00 96.44 96 PHE A C 1
ATOM 734 O O . PHE A 1 96 ? 14.264 -2.411 1.019 1.00 96.44 96 PHE A O 1
ATOM 741 N N . GLY A 1 97 ? 13.416 -3.707 -0.601 1.00 94.94 97 GLY A N 1
ATOM 742 C CA . GLY A 1 97 ? 14.680 -3.986 -1.249 1.00 94.94 97 GLY A CA 1
ATOM 743 C C . GLY A 1 97 ? 14.469 -4.316 -2.706 1.00 94.94 97 GLY A C 1
ATOM 744 O O . GLY A 1 97 ? 13.394 -4.769 -3.092 1.00 94.94 97 GLY A O 1
ATOM 745 N N . GLY A 1 98 ? 15.475 -4.086 -3.530 1.00 95.38 98 GLY A N 1
ATOM 746 C CA . GLY A 1 98 ? 15.340 -4.361 -4.943 1.00 95.38 98 GLY A CA 1
ATOM 747 C C . GLY A 1 98 ? 16.647 -4.380 -5.699 1.00 95.38 98 GLY A C 1
ATOM 748 O O . GLY A 1 98 ? 17.723 -4.153 -5.150 1.00 95.38 98 GLY A O 1
ATOM 749 N N . TRP A 1 99 ? 16.506 -4.673 -6.983 1.00 93.50 99 TRP A N 1
ATOM 750 C CA . TRP A 1 99 ? 17.584 -4.813 -7.942 1.00 93.50 99 TRP A CA 1
ATOM 751 C C . TRP A 1 99 ? 17.204 -4.069 -9.219 1.00 93.50 99 TRP A C 1
ATOM 753 O O . TRP A 1 99 ? 16.138 -4.309 -9.790 1.00 93.50 99 TRP A O 1
ATOM 763 N N . ILE A 1 100 ? 18.082 -3.189 -9.689 1.00 92.69 100 ILE A N 1
ATOM 764 C CA . ILE A 1 100 ? 18.012 -2.544 -11.002 1.00 92.69 100 ILE A CA 1
ATOM 765 C C . ILE A 1 100 ? 18.971 -3.280 -11.933 1.00 92.69 100 ILE A C 1
ATOM 767 O O . ILE A 1 100 ? 20.164 -3.408 -11.644 1.00 92.69 100 ILE A O 1
ATOM 771 N N . PHE A 1 101 ? 18.447 -3.808 -13.036 1.00 92.00 101 PHE A N 1
ATOM 772 C CA . PHE A 1 101 ? 19.254 -4.573 -13.983 1.00 92.00 101 PHE A CA 1
ATOM 773 C C . PHE A 1 101 ? 20.260 -3.661 -14.711 1.00 92.00 101 PHE A C 1
ATOM 775 O O . PHE A 1 101 ? 19.946 -2.493 -14.948 1.00 92.00 101 PHE A O 1
ATOM 782 N N . PRO A 1 102 ? 21.422 -4.189 -15.145 1.00 88.06 102 PRO A N 1
ATOM 783 C CA . PRO A 1 102 ? 22.464 -3.428 -15.851 1.00 88.06 102 PRO A CA 1
ATOM 784 C C . PRO A 1 102 ? 21.978 -2.577 -17.026 1.00 88.06 102 PRO A C 1
ATOM 786 O O . PRO A 1 102 ? 22.516 -1.511 -17.299 1.00 88.06 102 PRO A O 1
ATOM 789 N N . SER A 1 103 ? 20.943 -3.043 -17.729 1.00 88.19 103 SER A N 1
ATOM 790 C CA . SER A 1 103 ? 20.374 -2.344 -18.883 1.00 88.19 103 SER A CA 1
ATOM 791 C C . SER A 1 103 ? 19.649 -1.047 -18.519 1.00 88.19 103 SER A C 1
ATOM 793 O O . SER A 1 103 ? 19.295 -0.287 -19.418 1.00 88.19 103 SER A O 1
ATOM 795 N N . GLY A 1 104 ? 19.349 -0.822 -17.235 1.00 86.44 104 GLY A N 1
ATOM 796 C CA . GLY A 1 104 ? 18.552 0.311 -16.768 1.00 86.44 104 GLY A CA 1
ATOM 797 C C . GLY A 1 104 ? 17.102 0.297 -17.260 1.00 86.44 104 GLY A C 1
ATOM 798 O O . GLY A 1 104 ? 16.396 1.278 -17.061 1.00 86.44 104 GLY A O 1
ATOM 799 N N . ASN A 1 105 ? 16.653 -0.792 -17.897 1.00 90.31 105 ASN A N 1
ATOM 800 C CA . ASN A 1 105 ? 15.307 -0.934 -18.464 1.00 90.31 105 ASN A CA 1
ATOM 801 C C . ASN A 1 105 ? 14.393 -1.816 -17.612 1.00 90.31 105 ASN A C 1
ATOM 803 O O . ASN A 1 105 ? 13.214 -1.957 -17.929 1.00 90.31 105 ASN A O 1
ATOM 807 N N . ALA A 1 106 ? 14.916 -2.427 -16.551 1.00 93.81 106 ALA A N 1
ATOM 808 C CA . ALA A 1 106 ? 14.126 -3.252 -15.659 1.00 93.81 106 ALA A CA 1
ATOM 809 C C . ALA A 1 106 ? 14.562 -3.088 -14.203 1.00 93.81 106 ALA A C 1
ATOM 811 O O . ALA A 1 106 ? 15.741 -2.8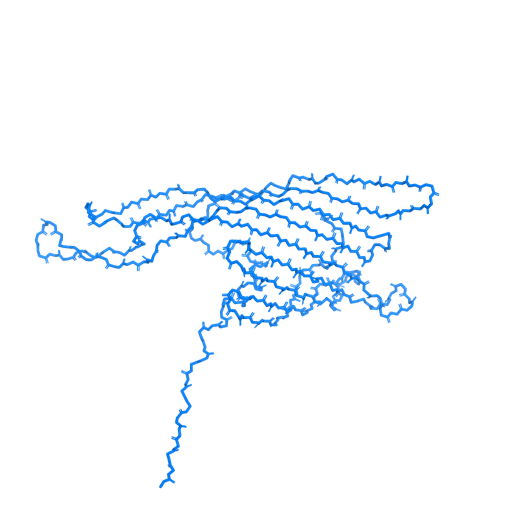58 -13.915 1.00 93.81 106 ALA A O 1
ATOM 812 N N . SER A 1 107 ? 13.617 -3.274 -13.287 1.00 95.31 107 SER A N 1
ATOM 813 C CA . SER A 1 107 ? 13.886 -3.405 -11.860 1.00 95.31 107 SER A CA 1
ATOM 814 C C . SER A 1 107 ? 12.910 -4.361 -11.191 1.00 95.31 107 SER A C 1
ATOM 816 O O . SER A 1 107 ? 11.758 -4.480 -11.606 1.00 95.31 107 SER A O 1
ATOM 818 N N . LEU A 1 108 ? 13.363 -5.001 -10.121 1.00 96.75 108 LEU A N 1
ATOM 819 C CA . LEU A 1 108 ? 12.535 -5.783 -9.211 1.00 96.75 108 LEU A CA 1
ATOM 820 C C . LEU A 1 108 ? 12.615 -5.166 -7.822 1.00 96.75 108 LEU A C 1
ATOM 822 O O . LEU A 1 108 ? 13.699 -4.805 -7.369 1.00 96.75 108 LEU A O 1
ATOM 826 N N . THR A 1 109 ? 11.480 -5.068 -7.146 1.00 96.94 109 THR A N 1
ATOM 827 C CA . THR A 1 109 ? 11.371 -4.568 -5.777 1.00 96.94 109 THR A CA 1
ATOM 828 C C . THR A 1 109 ? 10.526 -5.541 -4.979 1.00 96.94 109 THR A C 1
ATOM 830 O O . THR A 1 109 ? 9.441 -5.901 -5.412 1.00 96.94 109 THR A O 1
ATOM 833 N N . GLY A 1 110 ? 10.993 -5.951 -3.810 1.00 98.00 110 GLY A N 1
ATOM 834 C CA . GLY A 1 110 ? 10.203 -6.641 -2.798 1.00 98.00 110 GLY A CA 1
ATOM 835 C C . GLY A 1 110 ? 10.023 -5.755 -1.573 1.00 98.00 110 GLY A C 1
ATOM 836 O O . GLY A 1 110 ? 10.867 -4.907 -1.275 1.00 98.00 110 GLY A O 1
ATOM 837 N N . TRP A 1 111 ? 8.933 -5.945 -0.839 1.00 98.19 111 TRP A N 1
ATOM 838 C CA . TRP A 1 111 ? 8.730 -5.282 0.444 1.00 98.19 111 TRP A CA 1
ATOM 839 C C . TRP A 1 111 ? 7.951 -6.142 1.424 1.00 98.19 111 TRP A C 1
ATOM 841 O O . TRP A 1 111 ? 7.161 -7.016 1.067 1.00 98.19 111 TRP A O 1
ATOM 851 N N . PHE A 1 112 ? 8.134 -5.803 2.690 1.00 98.31 112 PHE A N 1
ATOM 852 C CA . PHE A 1 112 ? 7.333 -6.279 3.799 1.00 98.31 112 PHE A CA 1
ATOM 853 C C . PHE A 1 112 ? 6.880 -5.075 4.616 1.00 98.31 112 PHE A C 1
ATOM 855 O O . PHE A 1 112 ? 7.680 -4.189 4.919 1.00 98.31 112 PHE A O 1
ATOM 862 N N . SER A 1 113 ? 5.601 -5.025 4.974 1.00 98.06 113 SER A N 1
ATOM 863 C CA . SER A 1 113 ? 5.056 -3.959 5.805 1.00 98.06 113 SER A CA 1
ATOM 864 C C . SER A 1 113 ? 4.216 -4.486 6.952 1.00 98.06 113 SER A C 1
ATOM 866 O O . SER A 1 113 ? 3.377 -5.365 6.767 1.00 98.06 113 SER A O 1
ATOM 868 N N . TYR A 1 114 ? 4.401 -3.864 8.109 1.00 98.19 114 TYR A N 1
ATOM 869 C CA . TYR A 1 114 ? 3.565 -4.016 9.287 1.00 98.19 114 TYR A CA 1
ATOM 870 C C . TYR A 1 114 ? 2.819 -2.708 9.542 1.00 98.19 114 TYR A C 1
ATOM 872 O O . TYR A 1 114 ? 3.433 -1.639 9.586 1.00 98.19 114 TYR A O 1
ATOM 880 N N . ALA A 1 115 ? 1.501 -2.778 9.706 1.00 97.50 115 ALA A N 1
ATOM 881 C CA . ALA A 1 115 ? 0.670 -1.617 9.991 1.00 97.50 115 ALA A CA 1
ATOM 882 C C . ALA A 1 115 ? -0.279 -1.889 11.155 1.00 97.50 115 ALA A C 1
ATOM 884 O O . ALA A 1 115 ? -0.926 -2.932 11.203 1.00 97.50 115 ALA A O 1
ATOM 885 N N . ARG A 1 116 ? -0.409 -0.908 12.050 1.00 97.75 116 ARG A N 1
ATOM 886 C CA . ARG A 1 116 ? -1.437 -0.872 13.089 1.00 97.75 116 ARG A CA 1
ATOM 887 C C . ARG A 1 116 ? -2.425 0.241 12.786 1.00 97.75 116 ARG A C 1
ATOM 889 O O . ARG A 1 116 ? -2.065 1.423 12.765 1.00 97.75 116 ARG A O 1
ATOM 896 N N . THR A 1 117 ? -3.678 -0.142 12.585 1.00 96.62 117 THR A N 1
ATOM 897 C CA . THR A 1 117 ? -4.796 0.764 12.311 1.00 96.62 117 THR A CA 1
ATOM 898 C C . THR A 1 117 ? -5.876 0.638 13.379 1.00 96.62 117 THR A C 1
ATOM 900 O O . THR A 1 117 ? -5.956 -0.363 14.086 1.00 96.62 117 THR A O 1
ATOM 903 N N . PHE A 1 118 ? -6.720 1.661 13.487 1.00 96.56 118 PHE A N 1
ATOM 904 C CA . PHE A 1 118 ? -7.868 1.688 14.390 1.00 96.56 118 PHE A CA 1
ATOM 905 C C . PHE A 1 118 ? -9.115 2.035 13.584 1.00 96.56 118 PHE A C 1
ATOM 907 O O . PHE A 1 118 ? -9.122 3.055 12.882 1.00 96.56 118 PHE A O 1
ATOM 914 N N . THR A 1 119 ? -10.140 1.199 13.687 1.00 95.69 119 THR A N 1
ATOM 915 C CA . THR A 1 119 ? -11.428 1.394 13.013 1.00 95.69 119 THR A CA 1
ATOM 916 C C . THR A 1 119 ? -12.463 1.776 14.070 1.00 95.69 119 THR A C 1
ATOM 918 O O . THR A 1 119 ? -12.507 1.114 15.112 1.00 95.69 119 THR A O 1
ATOM 921 N N . PRO A 1 120 ? -13.248 2.852 13.874 1.00 95.31 120 PRO A N 1
ATOM 922 C CA . PRO A 1 120 ? -14.357 3.140 14.778 1.00 95.31 120 PRO A CA 1
ATOM 923 C C . PRO A 1 120 ? -15.370 1.985 14.741 1.00 95.31 120 PRO A C 1
ATOM 925 O O . PRO A 1 120 ? -15.447 1.262 13.748 1.00 95.31 120 PRO A O 1
ATOM 928 N N . GLY A 1 121 ? -16.112 1.791 15.832 1.00 93.38 121 GLY A N 1
ATOM 929 C CA . GLY A 1 121 ? -17.278 0.907 15.819 1.00 93.38 121 GLY A CA 1
ATOM 930 C C . GLY A 1 121 ? -18.361 1.426 14.869 1.00 93.38 121 GLY A C 1
ATOM 931 O O . GLY A 1 121 ? -18.252 2.530 14.335 1.00 93.38 121 GLY A O 1
ATOM 932 N N . GLU A 1 122 ? -19.411 0.636 14.667 1.00 95.25 122 GLU A N 1
ATOM 933 C CA . GLU A 1 122 ? -20.575 1.090 13.904 1.00 95.25 122 GLU A CA 1
ATOM 934 C C . GLU A 1 122 ? -21.245 2.266 14.620 1.00 95.25 122 GLU A C 1
ATOM 936 O O . GLU A 1 122 ? -21.420 2.246 15.845 1.00 95.25 122 GLU A O 1
ATOM 941 N N . ASP A 1 123 ? -21.591 3.302 13.855 1.00 94.94 123 ASP A N 1
ATOM 942 C CA . ASP A 1 123 ? -22.342 4.436 14.376 1.00 94.94 123 ASP A CA 1
ATOM 943 C C . ASP A 1 123 ? -23.752 3.979 14.737 1.00 94.94 123 ASP A C 1
ATOM 945 O O . ASP A 1 123 ? -24.492 3.446 13.908 1.00 94.94 123 ASP A O 1
ATOM 949 N N . VAL A 1 124 ? -24.125 4.210 15.991 1.00 96.00 124 VAL A N 1
ATOM 950 C CA . VAL A 1 124 ? -25.461 3.929 16.506 1.00 96.00 124 VAL A CA 1
ATOM 951 C C . VAL A 1 124 ? -26.080 5.211 17.037 1.00 96.00 124 VAL A C 1
ATOM 953 O O . VAL A 1 124 ? -25.386 6.120 17.499 1.00 96.00 124 VAL A O 1
ATOM 956 N N . GLU A 1 125 ? -27.404 5.273 16.996 1.00 95.56 125 GLU A N 1
ATOM 957 C CA . GLU A 1 125 ? -28.176 6.314 17.659 1.00 95.56 125 GLU A CA 1
ATOM 958 C C . GLU A 1 125 ? -28.786 5.738 18.939 1.00 95.56 125 GLU A C 1
ATOM 960 O O . GLU A 1 125 ? -29.569 4.788 18.901 1.00 95.56 125 GLU A O 1
ATOM 965 N N . LEU A 1 126 ? -28.393 6.287 20.088 1.00 93.19 126 LEU A N 1
ATOM 966 C CA . LEU A 1 126 ? -28.897 5.885 21.397 1.00 93.19 126 LEU A CA 1
ATOM 967 C C . LEU A 1 126 ? -29.714 7.021 21.997 1.00 93.19 126 LEU A C 1
ATOM 969 O O . LEU A 1 126 ? -29.185 8.093 22.285 1.00 93.19 126 LEU A O 1
ATOM 973 N N . CYS A 1 127 ? -30.998 6.763 22.216 1.00 92.19 127 CYS A N 1
ATOM 974 C CA . CYS A 1 127 ? -31.915 7.696 22.848 1.00 92.19 127 CYS A CA 1
ATOM 975 C C . CYS A 1 127 ? -32.106 7.327 24.320 1.00 92.19 127 CYS A C 1
ATOM 977 O O . CYS A 1 127 ? -32.529 6.215 24.636 1.00 92.19 127 CYS A O 1
ATOM 979 N N . ALA A 1 128 ? -31.806 8.262 25.218 1.00 89.88 128 ALA A N 1
ATOM 980 C CA . ALA A 1 128 ? -32.007 8.099 26.653 1.00 89.88 128 ALA A CA 1
ATOM 981 C C . ALA A 1 128 ? -32.911 9.216 27.199 1.00 89.88 128 ALA A C 1
ATOM 983 O O . ALA A 1 128 ? -32.875 10.343 26.693 1.00 89.88 128 ALA A O 1
ATOM 984 N N . PRO A 1 129 ? -33.729 8.936 28.230 1.00 89.19 129 PRO A N 1
ATOM 985 C CA . PRO A 1 129 ? -34.452 9.987 28.927 1.00 89.19 129 PRO A CA 1
ATOM 986 C C . PRO A 1 129 ? -33.448 10.956 29.561 1.00 89.19 129 PRO A C 1
ATOM 988 O O . PRO A 1 129 ? -32.548 10.552 30.301 1.00 89.19 129 PRO A O 1
ATOM 991 N N . ASN A 1 130 ? -33.607 12.243 29.264 1.00 84.00 130 ASN A N 1
ATOM 992 C CA . ASN A 1 130 ? -32.940 13.315 29.988 1.00 84.00 130 ASN A CA 1
ATOM 993 C C . ASN A 1 130 ? -33.438 13.234 31.440 1.00 84.00 130 ASN A C 1
ATOM 995 O O . ASN A 1 130 ? -34.641 13.302 31.675 1.00 84.00 130 ASN A O 1
ATOM 999 N N . GLY A 1 131 ? -32.532 13.079 32.413 1.00 79.88 131 GLY A N 1
ATOM 1000 C CA . GLY A 1 131 ? -32.857 12.951 33.843 1.00 79.88 131 GLY A CA 1
ATOM 1001 C C . GLY A 1 131 ? -33.660 14.115 34.454 1.00 79.88 131 GLY A C 1
ATOM 1002 O O . GLY A 1 131 ? -33.960 14.082 35.645 1.00 79.88 131 GLY A O 1
ATOM 1003 N N . VAL A 1 132 ? -34.014 15.130 33.660 1.00 77.81 132 VAL A N 1
ATOM 1004 C CA . VAL A 1 132 ? -34.899 16.244 33.995 1.00 77.81 132 VAL A CA 1
ATOM 1005 C C . VAL A 1 132 ? -36.065 16.298 32.990 1.00 77.81 132 VAL A C 1
ATOM 1007 O O . VAL A 1 132 ? -35.949 16.848 31.896 1.00 77.81 132 VAL A O 1
ATOM 1010 N N . GLY A 1 133 ? -37.226 15.761 33.382 1.00 82.94 133 GLY A N 1
ATOM 1011 C CA . GLY A 1 133 ? -38.478 15.838 32.614 1.00 82.94 133 GLY A CA 1
ATOM 1012 C C . GLY A 1 133 ? -38.742 14.654 31.670 1.00 82.94 133 GLY A C 1
ATOM 1013 O O . GLY A 1 133 ? -38.185 13.576 31.829 1.00 82.94 133 GLY A O 1
ATOM 1014 N N . SER A 1 134 ? -39.649 14.844 30.705 1.00 84.56 134 SER A N 1
ATOM 1015 C CA . SER A 1 134 ? -40.065 13.830 29.714 1.00 84.56 134 SER A CA 1
ATOM 1016 C C . SER A 1 134 ? -39.339 13.950 28.366 1.00 84.56 134 SER A C 1
ATOM 1018 O O . SER A 1 134 ? -39.782 13.389 27.365 1.00 84.56 134 SER A O 1
ATOM 1020 N N . GLN A 1 135 ? -38.242 14.709 28.311 1.00 90.25 135 GLN A N 1
ATOM 1021 C CA . GLN A 1 135 ? -37.482 14.905 27.080 1.00 90.25 135 GLN A CA 1
ATOM 1022 C C . GLN A 1 135 ? -36.565 13.704 26.821 1.00 90.25 135 GLN A C 1
ATOM 1024 O O . GLN A 1 135 ? -35.857 13.239 27.710 1.00 90.25 135 GLN A O 1
ATOM 1029 N N . ILE A 1 136 ? -36.567 13.207 25.588 1.00 92.25 136 ILE A N 1
ATOM 1030 C CA . ILE A 1 136 ? -35.646 12.165 25.127 1.00 92.25 136 ILE A CA 1
ATOM 1031 C C . ILE A 1 136 ? -34.486 12.865 24.421 1.00 92.25 136 ILE A C 1
ATOM 1033 O O . ILE A 1 136 ? -34.716 13.675 23.523 1.00 92.25 136 ILE A O 1
ATOM 1037 N N . GLN A 1 137 ? -33.252 1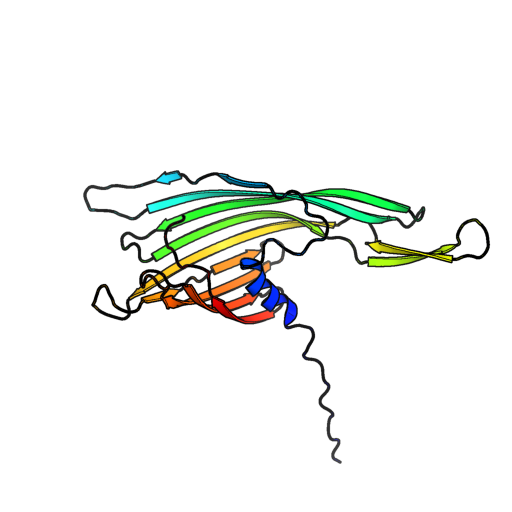2.564 24.822 1.00 91.19 137 GLN A N 1
ATOM 1038 C CA . GLN A 1 137 ? -32.051 13.038 24.142 1.00 91.19 137 GLN A CA 1
ATOM 1039 C C . GLN A 1 137 ? -31.398 11.866 23.410 1.00 91.19 137 GLN A C 1
ATOM 1041 O O . GLN A 1 137 ? -31.074 10.849 24.024 1.00 91.19 137 GLN A O 1
ATOM 1046 N N . CYS A 1 138 ? -31.214 12.016 22.100 1.00 92.44 138 CYS A N 1
ATOM 1047 C CA . CYS A 1 138 ? -30.538 11.033 21.263 1.00 92.44 138 CYS A CA 1
ATOM 1048 C C . CYS A 1 138 ? -29.086 11.448 21.016 1.00 92.44 138 CYS A C 1
ATOM 1050 O O . CYS A 1 138 ? -28.787 12.622 20.785 1.00 92.44 138 CYS A O 1
ATOM 1052 N N . PHE A 1 139 ? -28.184 10.475 21.099 1.00 92.31 139 PHE A N 1
ATOM 1053 C CA . PHE A 1 139 ? -26.759 10.626 20.842 1.00 92.31 139 PHE A CA 1
ATOM 1054 C C . PHE A 1 139 ? -26.380 9.722 19.677 1.00 92.31 139 PHE A C 1
ATOM 1056 O O . PHE A 1 139 ? -26.634 8.521 19.725 1.00 92.31 139 PHE A O 1
ATOM 1063 N N . THR A 1 140 ? -25.739 10.291 18.661 1.00 95.12 140 THR A N 1
ATOM 1064 C CA . THR A 1 140 ? -25.210 9.541 17.518 1.00 95.12 140 THR A CA 1
ATOM 1065 C C . THR A 1 140 ? -23.699 9.407 17.650 1.00 95.12 140 THR A C 1
ATOM 1067 O O . THR A 1 140 ? -23.000 10.397 17.899 1.00 95.12 140 THR A O 1
ATOM 1070 N N . GLY A 1 141 ? -23.186 8.191 17.488 1.00 94.81 141 GLY A N 1
ATOM 1071 C CA . GLY A 1 141 ? -21.751 7.936 17.394 1.00 94.81 141 GLY A CA 1
ATOM 1072 C C . GLY A 1 141 ? -21.401 6.456 17.482 1.00 94.81 141 GLY A C 1
ATOM 1073 O O . GLY A 1 141 ? -22.250 5.623 17.795 1.00 94.81 141 GLY A O 1
ATOM 1074 N N . ALA A 1 142 ? -20.132 6.146 17.232 1.00 96.75 142 ALA A N 1
ATOM 1075 C CA . ALA A 1 142 ? -19.619 4.785 17.252 1.00 96.75 142 ALA A CA 1
ATOM 1076 C C . ALA A 1 142 ? -19.866 4.098 18.601 1.00 96.75 142 ALA A C 1
ATOM 1078 O O . ALA A 1 142 ? -19.524 4.638 19.661 1.00 96.75 142 ALA A O 1
ATOM 1079 N N . LEU A 1 143 ? -20.429 2.891 18.570 1.00 95.31 143 LEU A N 1
ATOM 1080 C CA . LEU A 1 143 ? -20.613 2.095 19.777 1.00 95.31 143 LEU A CA 1
ATOM 1081 C C . LEU A 1 143 ? -19.287 1.455 20.211 1.00 95.31 143 LEU A C 1
ATOM 1083 O O . LEU A 1 143 ? -18.742 0.600 19.515 1.00 95.31 143 LEU A O 1
ATOM 1087 N N . GLY A 1 144 ? -18.801 1.820 21.399 1.00 95.62 144 GLY A N 1
ATOM 1088 C CA . GLY A 1 144 ? -17.592 1.236 21.981 1.00 95.62 144 GLY A CA 1
ATOM 1089 C C . GLY A 1 144 ? -16.273 1.788 21.428 1.00 95.62 144 GLY A C 1
ATOM 1090 O O . GLY A 1 144 ? -16.210 2.499 20.428 1.00 95.62 144 GLY A O 1
ATOM 1091 N N . ALA A 1 145 ? -15.183 1.482 22.134 1.00 96.06 145 ALA A N 1
ATOM 1092 C CA . ALA A 1 145 ? -13.851 1.959 21.773 1.00 96.06 145 ALA A CA 1
ATOM 1093 C C . ALA A 1 145 ? -13.419 1.439 20.383 1.00 96.06 145 ALA A C 1
ATOM 1095 O O . ALA A 1 145 ? -13.776 0.319 20.013 1.00 96.06 145 ALA A O 1
ATOM 1096 N N . PRO A 1 146 ? -12.606 2.202 19.623 1.00 96.88 146 PRO A N 1
ATOM 1097 C CA . PRO A 1 146 ? -12.162 1.788 18.297 1.00 96.88 146 PRO A CA 1
ATOM 1098 C C . PRO A 1 146 ? -11.378 0.473 18.351 1.00 96.88 146 PRO A C 1
ATOM 1100 O O . PRO A 1 146 ? -10.503 0.284 19.206 1.00 96.88 146 PRO A O 1
ATOM 1103 N N . VAL A 1 147 ? -11.656 -0.411 17.396 1.00 97.38 147 VAL A N 1
ATOM 1104 C CA . VAL A 1 147 ? -11.048 -1.739 17.303 1.00 97.38 147 VAL A CA 1
ATOM 1105 C C . VAL A 1 147 ? -9.675 -1.626 16.650 1.00 97.38 147 VAL A C 1
ATOM 1107 O O . VAL A 1 147 ? -9.516 -1.033 15.579 1.00 97.38 147 VAL A O 1
ATOM 1110 N N . GLN A 1 148 ? -8.662 -2.191 17.307 1.00 97.31 148 GLN A N 1
ATOM 1111 C CA . GLN A 1 148 ? -7.316 -2.285 16.754 1.00 97.31 148 GLN A CA 1
ATOM 1112 C C . GLN A 1 148 ? -7.257 -3.392 15.697 1.00 97.31 148 GLN A C 1
ATOM 1114 O O . GLN A 1 148 ? -7.674 -4.521 15.947 1.00 97.31 148 GLN A O 1
ATOM 1119 N N . SER A 1 149 ? -6.659 -3.085 14.549 1.00 96.75 149 SER A N 1
ATOM 1120 C CA . SER A 1 149 ? -6.337 -4.059 13.509 1.00 96.75 149 SER A CA 1
ATOM 1121 C C . SER A 1 149 ? -4.855 -3.985 13.170 1.00 96.75 149 SER A C 1
ATOM 1123 O O . SER A 1 149 ? -4.341 -2.931 12.800 1.00 96.75 149 SER A O 1
ATOM 1125 N N . ASP A 1 150 ? -4.188 -5.129 13.271 1.00 97.75 150 ASP A N 1
ATOM 1126 C CA . ASP A 1 150 ? -2.799 -5.316 12.867 1.00 97.75 150 ASP A CA 1
ATOM 1127 C C . ASP A 1 150 ? -2.768 -6.012 11.501 1.00 97.75 15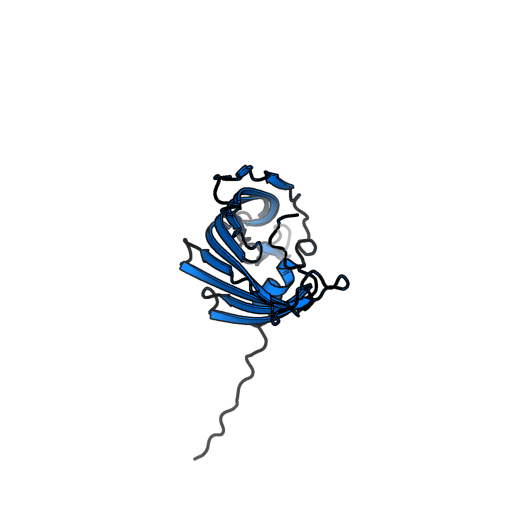0 ASP A C 1
ATOM 1129 O O . ASP A 1 150 ? -3.429 -7.040 11.317 1.00 97.75 150 ASP A O 1
ATOM 1133 N N . ARG A 1 151 ? -2.023 -5.439 10.551 1.00 97.19 151 ARG A N 1
ATOM 1134 C CA . ARG A 1 151 ? -1.886 -5.921 9.172 1.00 97.19 151 ARG A CA 1
ATOM 1135 C C . ARG A 1 151 ? -0.433 -6.223 8.845 1.00 97.19 151 ARG A C 1
ATOM 1137 O O . ARG A 1 151 ? 0.458 -5.427 9.146 1.00 97.19 151 ARG A O 1
ATOM 1144 N N . TYR A 1 152 ? -0.226 -7.352 8.180 1.00 98.19 152 TYR A N 1
ATOM 1145 C CA . TYR A 1 152 ? 1.067 -7.803 7.682 1.00 98.19 152 TYR A CA 1
ATOM 1146 C C . TYR A 1 152 ? 0.933 -8.008 6.183 1.00 98.19 152 TYR A C 1
ATOM 1148 O O . TYR A 1 152 ? 0.176 -8.874 5.752 1.00 98.19 152 TYR A O 1
ATOM 1156 N N . THR A 1 153 ? 1.649 -7.213 5.399 1.00 98.19 153 THR A N 1
ATOM 1157 C CA . THR A 1 153 ? 1.598 -7.285 3.939 1.00 98.19 153 THR A CA 1
ATOM 1158 C C . THR A 1 153 ? 2.984 -7.580 3.403 1.00 98.19 153 THR A C 1
ATOM 1160 O O . THR A 1 153 ? 3.929 -6.851 3.703 1.00 98.19 153 THR A O 1
ATOM 1163 N N . VAL A 1 154 ? 3.098 -8.616 2.584 1.00 98.50 154 VAL A N 1
ATOM 1164 C CA . VAL A 1 154 ? 4.278 -8.876 1.755 1.00 98.50 154 VAL A CA 1
ATOM 1165 C C . VAL A 1 154 ? 3.924 -8.553 0.313 1.00 98.50 154 VAL A C 1
ATOM 1167 O O . VAL A 1 154 ? 2.781 -8.740 -0.097 1.00 98.50 154 VAL A O 1
ATOM 1170 N N . GLY A 1 155 ? 4.861 -8.028 -0.459 1.00 98.25 155 GLY A N 1
ATOM 1171 C CA . GLY A 1 155 ? 4.598 -7.746 -1.860 1.00 98.25 155 GLY A CA 1
ATOM 1172 C C . GLY A 1 155 ? 5.853 -7.583 -2.685 1.00 98.25 155 GLY A C 1
ATOM 1173 O O . GLY A 1 155 ? 6.971 -7.552 -2.165 1.00 98.25 155 GLY A O 1
ATOM 1174 N N . GLY A 1 156 ? 5.636 -7.502 -3.988 1.00 98.00 156 GLY A N 1
ATOM 1175 C CA . GLY A 1 156 ? 6.678 -7.282 -4.964 1.00 98.00 156 GLY A CA 1
ATOM 1176 C C . GLY A 1 156 ? 6.162 -6.519 -6.172 1.00 98.00 156 GLY A C 1
ATOM 1177 O O . GLY A 1 156 ? 4.980 -6.558 -6.505 1.00 98.00 156 GLY A O 1
ATOM 1178 N N . GLU A 1 157 ? 7.067 -5.809 -6.820 1.00 97.69 157 GLU A N 1
ATOM 1179 C CA . GLU A 1 157 ? 6.824 -5.031 -8.020 1.00 97.69 157 GLU A CA 1
ATOM 1180 C C . GLU A 1 157 ? 7.947 -5.312 -9.008 1.00 97.69 157 GLU A C 1
ATOM 1182 O O . GLU A 1 157 ? 9.128 -5.244 -8.663 1.00 97.69 157 GLU A O 1
ATOM 1187 N N . ALA A 1 158 ? 7.582 -5.620 -10.245 1.00 97.12 158 ALA A N 1
ATOM 1188 C CA . ALA A 1 158 ? 8.522 -5.605 -11.352 1.00 97.12 158 ALA A CA 1
ATOM 1189 C C . ALA A 1 158 ? 8.231 -4.379 -12.201 1.00 97.12 158 ALA A C 1
ATOM 1191 O O . ALA A 1 158 ? 7.075 -4.109 -12.490 1.00 97.12 158 ALA A O 1
ATOM 1192 N N . ARG A 1 159 ? 9.260 -3.656 -12.635 1.00 95.81 159 ARG A N 1
ATOM 1193 C CA . ARG A 1 159 ? 9.149 -2.601 -13.647 1.00 95.81 159 ARG A CA 1
ATOM 1194 C C . ARG A 1 159 ? 9.962 -3.013 -14.850 1.00 95.81 159 ARG A C 1
ATOM 1196 O O . ARG A 1 159 ? 11.126 -3.368 -14.694 1.00 95.81 159 ARG A O 1
ATOM 1203 N N . VAL A 1 160 ? 9.374 -2.948 -16.037 1.00 94.88 160 VAL A N 1
ATOM 1204 C CA . VAL A 1 160 ? 10.060 -3.264 -17.293 1.00 94.88 160 VAL A CA 1
ATOM 1205 C C . VAL A 1 160 ? 9.680 -2.238 -18.350 1.00 94.88 160 VAL A C 1
ATOM 1207 O O . VAL A 1 160 ? 8.506 -1.909 -18.513 1.00 94.88 160 VAL A O 1
ATOM 1210 N N . LEU A 1 161 ? 10.680 -1.731 -19.061 1.00 93.19 161 LEU A N 1
ATOM 1211 C CA . LEU A 1 161 ? 10.545 -0.796 -20.167 1.00 93.19 161 LEU A CA 1
ATOM 1212 C C . LEU A 1 161 ? 10.939 -1.494 -21.473 1.00 93.19 161 LEU A C 1
ATOM 1214 O O . LEU A 1 161 ? 12.068 -1.953 -21.634 1.00 93.19 161 LEU A O 1
ATOM 1218 N N . PHE A 1 162 ? 10.008 -1.540 -22.416 1.00 91.38 162 PHE A N 1
ATOM 1219 C CA . PHE A 1 162 ? 10.179 -2.130 -23.737 1.00 91.38 162 PHE A CA 1
ATOM 1220 C C . PHE A 1 162 ? 10.315 -1.025 -24.782 1.00 91.38 162 PHE A C 1
ATOM 1222 O O . PHE A 1 162 ? 9.462 -0.142 -24.864 1.00 91.38 162 PHE A O 1
ATOM 1229 N N . ALA A 1 163 ? 11.364 -1.077 -25.603 1.00 89.31 163 ALA A N 1
ATOM 1230 C CA . ALA A 1 163 ? 11.483 -0.241 -26.795 1.00 89.31 163 ALA A CA 1
ATOM 1231 C C . ALA A 1 163 ? 10.785 -0.935 -27.975 1.00 89.31 163 ALA A C 1
ATOM 1233 O O . ALA A 1 163 ? 11.069 -2.097 -28.264 1.00 89.31 163 ALA A O 1
ATOM 1234 N N . LEU A 1 164 ? 9.878 -0.239 -28.662 1.00 87.12 164 LEU A N 1
ATOM 1235 C CA . LEU A 1 164 ? 9.131 -0.787 -29.803 1.00 87.12 164 LEU A CA 1
ATOM 1236 C C . LEU A 1 164 ? 9.897 -0.706 -31.131 1.00 87.12 164 LEU A C 1
ATOM 1238 O O . LEU A 1 164 ? 9.410 -1.181 -32.155 1.00 87.12 164 LEU A O 1
ATOM 1242 N N . GLY A 1 165 ? 11.086 -0.101 -31.147 1.00 84.69 165 GLY A N 1
ATOM 1243 C CA . GLY A 1 165 ? 11.900 0.043 -32.348 1.00 84.69 165 GLY A CA 1
ATOM 1244 C C . GLY A 1 165 ? 13.393 -0.097 -32.073 1.00 84.69 165 GLY A C 1
ATOM 1245 O O . GLY A 1 165 ? 13.842 -0.188 -30.936 1.00 84.69 165 GLY A O 1
ATOM 1246 N N . ARG A 1 166 ? 14.175 -0.113 -33.157 1.00 81.44 166 ARG A N 1
ATOM 1247 C CA . ARG A 1 166 ? 15.643 -0.242 -33.105 1.00 81.44 166 ARG A CA 1
ATOM 1248 C C . ARG A 1 166 ? 16.370 1.083 -32.848 1.00 81.44 166 ARG A C 1
ATOM 1250 O O . ARG A 1 166 ? 17.564 1.066 -32.584 1.00 81.44 166 ARG A O 1
ATOM 1257 N N . SER A 1 167 ? 15.670 2.214 -32.959 1.00 79.50 167 SER A N 1
ATOM 1258 C CA . SER A 1 167 ? 16.235 3.543 -32.700 1.00 79.50 167 SER A CA 1
ATOM 1259 C C . SER A 1 167 ? 16.114 3.918 -31.222 1.00 79.50 167 SER A C 1
ATOM 1261 O O . SER A 1 167 ? 15.142 3.540 -30.561 1.00 79.50 167 SER A O 1
ATOM 1263 N N . ALA A 1 168 ? 17.063 4.717 -30.730 1.00 72.81 168 ALA A N 1
ATOM 1264 C CA . ALA A 1 168 ? 17.031 5.301 -29.389 1.00 72.81 168 ALA A CA 1
ATOM 1265 C C . ALA A 1 168 ? 15.768 6.155 -29.142 1.00 72.81 168 ALA A C 1
ATOM 1267 O O . ALA A 1 168 ? 15.284 6.216 -28.011 1.00 72.81 168 ALA A O 1
ATOM 1268 N N . ASP A 1 169 ? 15.202 6.722 -30.213 1.00 78.94 169 ASP A N 1
ATOM 1269 C CA . ASP A 1 169 ? 13.990 7.556 -30.203 1.00 78.94 169 ASP A CA 1
ATOM 1270 C C . ASP A 1 169 ? 12.696 6.762 -30.446 1.00 78.94 169 ASP A C 1
ATOM 1272 O O . ASP A 1 169 ? 11.634 7.331 -30.698 1.00 78.94 169 ASP A O 1
ATOM 1276 N N . SER A 1 170 ? 12.763 5.429 -30.431 1.00 82.50 170 SER A N 1
ATOM 1277 C CA . SER A 1 170 ? 11.568 4.610 -30.620 1.00 82.50 170 SER A CA 1
ATOM 1278 C C . SER A 1 170 ? 10.587 4.757 -29.456 1.00 82.50 170 SER A C 1
ATOM 1280 O O . SER A 1 170 ? 10.971 4.963 -28.302 1.00 82.50 170 SER A O 1
ATOM 1282 N N . ALA A 1 171 ? 9.295 4.628 -29.770 1.00 85.62 171 ALA A N 1
ATOM 1283 C CA . ALA A 1 171 ? 8.241 4.596 -28.767 1.00 85.62 171 ALA A CA 1
ATOM 1284 C C . ALA A 1 171 ? 8.529 3.502 -27.727 1.00 85.62 171 ALA A C 1
ATOM 1286 O O . ALA A 1 171 ? 8.982 2.406 -28.070 1.00 85.62 171 ALA A O 1
ATOM 1287 N N . LYS A 1 172 ? 8.264 3.805 -26.456 1.00 89.06 172 LYS A N 1
ATOM 1288 C CA . LYS A 1 172 ? 8.502 2.888 -25.339 1.00 89.06 172 LYS A CA 1
ATOM 1289 C C . LYS A 1 172 ? 7.186 2.527 -24.668 1.00 89.06 172 LYS A C 1
ATOM 1291 O O . LYS A 1 172 ? 6.310 3.377 -24.542 1.00 89.06 172 LYS A O 1
ATOM 1296 N N . ILE A 1 173 ? 7.075 1.287 -24.210 1.00 92.44 173 ILE A N 1
ATOM 1297 C CA . ILE A 1 173 ? 5.977 0.817 -23.363 1.00 92.44 173 ILE A CA 1
ATOM 1298 C C . ILE A 1 173 ? 6.567 0.393 -22.027 1.00 92.44 173 ILE A C 1
ATOM 1300 O O . ILE A 1 173 ? 7.531 -0.366 -21.987 1.00 92.44 173 ILE A O 1
ATOM 1304 N N . GLY A 1 174 ? 5.994 0.881 -20.934 1.00 93.69 174 GLY A N 1
ATOM 1305 C CA . GLY A 1 174 ? 6.360 0.465 -19.583 1.00 93.69 174 GLY A CA 1
ATOM 1306 C C . GLY A 1 174 ? 5.302 -0.467 -19.013 1.00 93.69 174 GLY A C 1
ATOM 1307 O O . GLY A 1 174 ? 4.113 -0.240 -19.217 1.00 93.69 174 GLY A O 1
ATOM 1308 N N . ILE A 1 175 ? 5.703 -1.487 -18.269 1.00 95.31 175 ILE A N 1
ATOM 1309 C CA . ILE A 1 175 ? 4.785 -2.335 -17.506 1.00 95.31 175 ILE A CA 1
ATOM 1310 C C . ILE A 1 175 ? 5.319 -2.431 -16.079 1.00 95.31 175 ILE A C 1
ATOM 1312 O O . ILE A 1 175 ? 6.530 -2.571 -15.889 1.00 95.31 175 ILE A O 1
ATOM 1316 N N . ALA A 1 176 ? 4.436 -2.315 -15.086 1.00 96.25 176 ALA A N 1
ATOM 1317 C CA . ALA A 1 176 ? 4.822 -2.323 -13.678 1.00 96.25 176 ALA A CA 1
ATOM 1318 C C . ALA A 1 176 ? 3.961 -3.258 -12.801 1.00 96.25 176 ALA A C 1
ATOM 1320 O O . ALA A 1 176 ? 3.286 -2.750 -11.906 1.00 96.25 176 ALA A O 1
ATOM 1321 N N . PRO A 1 177 ? 3.882 -4.582 -13.060 1.00 97.50 177 PRO A N 1
ATOM 1322 C CA . PRO A 1 177 ? 3.058 -5.465 -12.241 1.00 97.50 177 PRO A CA 1
ATOM 1323 C C . PRO A 1 177 ? 3.465 -5.400 -10.768 1.00 97.50 177 PRO A C 1
ATOM 1325 O O . PRO A 1 177 ? 4.638 -5.556 -10.425 1.00 97.50 177 PRO A O 1
ATOM 1328 N N . THR A 1 178 ? 2.471 -5.243 -9.908 1.00 97.88 178 THR A N 1
ATOM 1329 C CA . THR A 1 178 ? 2.585 -5.264 -8.456 1.00 97.88 178 THR A CA 1
ATOM 1330 C C . THR A 1 178 ? 1.716 -6.394 -7.922 1.00 97.88 178 THR A C 1
ATOM 1332 O O . THR A 1 178 ? 0.538 -6.488 -8.259 1.00 97.88 178 THR A O 1
ATOM 1335 N N . VAL A 1 179 ? 2.278 -7.223 -7.053 1.00 98.19 179 VAL A N 1
ATOM 1336 C CA . VAL A 1 179 ? 1.543 -8.223 -6.276 1.00 98.19 179 VAL A CA 1
ATOM 1337 C C . VAL A 1 179 ? 1.727 -7.953 -4.795 1.00 98.19 179 VAL A C 1
ATOM 1339 O O . VAL A 1 179 ? 2.812 -7.577 -4.348 1.00 98.19 179 VAL A O 1
ATOM 1342 N N . SER A 1 180 ? 0.677 -8.156 -4.013 1.00 98.00 180 SER A N 1
ATOM 1343 C CA . SER A 1 180 ? 0.767 -8.115 -2.559 1.00 98.00 180 SER A CA 1
ATOM 1344 C C . SER A 1 180 ? -0.193 -9.094 -1.911 1.00 98.00 180 SER A C 1
ATOM 1346 O O . SER A 1 180 ? -1.257 -9.379 -2.450 1.00 98.00 180 SER A O 1
ATOM 1348 N N . TYR A 1 181 ? 0.192 -9.583 -0.742 1.00 98.12 181 TYR A N 1
ATOM 1349 C CA . TYR A 1 181 ? -0.543 -10.563 0.033 1.00 98.12 181 TYR A CA 1
ATOM 1350 C C . TYR A 1 181 ? -0.612 -10.118 1.497 1.00 98.12 181 TYR A C 1
ATOM 1352 O O . TYR A 1 181 ? 0.419 -9.804 2.106 1.00 98.12 181 TYR A O 1
ATOM 1360 N N . GLU A 1 182 ? -1.821 -10.055 2.053 1.00 97.62 182 GLU A N 1
ATOM 1361 C CA . GLU A 1 182 ? -2.082 -9.753 3.458 1.00 97.62 182 GLU A CA 1
ATOM 1362 C C . GLU A 1 182 ? -2.205 -11.052 4.263 1.00 97.62 182 GLU A C 1
ATOM 1364 O O . GLU A 1 182 ? -3.187 -11.782 4.177 1.00 97.62 182 GLU A O 1
ATOM 1369 N N . VAL A 1 183 ? -1.196 -11.318 5.093 1.00 97.69 183 VAL A N 1
ATOM 1370 C CA . VAL A 1 183 ? -0.985 -12.620 5.747 1.00 97.69 183 VAL A CA 1
ATOM 1371 C C . VAL A 1 183 ? -2.121 -13.004 6.695 1.00 97.69 183 VAL A C 1
ATOM 1373 O O . VAL A 1 183 ? -2.416 -14.181 6.860 1.00 97.69 183 VAL A O 1
ATOM 1376 N N . LYS A 1 184 ? -2.744 -12.023 7.354 1.00 96.12 184 LYS A N 1
ATOM 1377 C CA . LYS A 1 184 ? -3.753 -12.283 8.390 1.00 96.12 184 LYS A CA 1
ATOM 1378 C C . LYS A 1 184 ? -5.143 -12.554 7.812 1.00 96.12 184 LYS A C 1
ATOM 1380 O O . LYS A 1 184 ? -5.905 -13.295 8.422 1.00 96.12 184 LYS A O 1
ATOM 1385 N N . SER A 1 185 ? -5.477 -11.921 6.693 1.00 94.88 185 SER A N 1
ATOM 1386 C CA . SER A 1 185 ? -6.787 -12.026 6.045 1.00 94.88 185 SER A CA 1
ATOM 1387 C C . SER A 1 185 ? -6.799 -12.977 4.850 1.00 94.88 185 SER A C 1
ATOM 1389 O O . SER A 1 185 ? -7.860 -13.148 4.264 1.00 94.88 185 SER A O 1
ATOM 1391 N N . ASP A 1 186 ? -5.653 -13.574 4.494 1.00 96.88 186 ASP A N 1
ATOM 1392 C CA . ASP A 1 186 ? -5.490 -14.408 3.292 1.00 96.88 186 ASP A CA 1
ATOM 1393 C C . ASP A 1 186 ? -5.933 -13.669 2.012 1.00 96.88 186 ASP A C 1
ATOM 1395 O O . ASP A 1 186 ? -6.523 -14.231 1.093 1.00 96.88 186 ASP A O 1
ATOM 1399 N N . ALA A 1 187 ? -5.684 -12.354 1.972 1.00 96.31 187 ALA A N 1
ATOM 1400 C CA . ALA A 1 187 ? -6.101 -11.493 0.873 1.00 96.31 187 ALA A CA 1
ATOM 1401 C C . ALA A 1 187 ? -4.941 -11.229 -0.089 1.00 96.31 187 ALA A C 1
ATOM 1403 O O . ALA A 1 187 ? -3.888 -10.714 0.291 1.00 96.31 187 ALA A O 1
ATOM 1404 N N . PHE A 1 188 ? -5.159 -11.528 -1.360 1.00 97.12 188 PHE A N 1
ATOM 1405 C CA . PHE A 1 188 ? -4.262 -11.250 -2.473 1.00 97.12 188 PHE A CA 1
ATOM 1406 C C . PHE A 1 188 ? -4.738 -10.050 -3.305 1.00 97.12 188 PHE A C 1
ATOM 1408 O O . PHE A 1 188 ? -5.920 -9.938 -3.642 1.00 97.12 188 PHE A O 1
ATOM 1415 N N . TYR A 1 189 ? -3.795 -9.185 -3.678 1.00 97.38 189 TYR A N 1
ATOM 1416 C CA . TYR A 1 189 ? -4.008 -8.017 -4.529 1.00 97.38 189 TYR A CA 1
ATOM 1417 C C . TYR A 1 189 ? -2.989 -7.993 -5.672 1.00 97.38 189 TYR A C 1
ATOM 1419 O O . TYR A 1 189 ? -1.781 -8.115 -5.445 1.00 97.38 189 TYR A O 1
ATOM 1427 N N . LEU A 1 190 ? -3.483 -7.799 -6.892 1.00 97.75 190 LEU A N 1
ATOM 1428 C CA . LEU A 1 190 ? -2.696 -7.691 -8.119 1.00 97.75 190 LEU A CA 1
ATOM 1429 C C . LEU A 1 190 ? -3.017 -6.365 -8.808 1.00 97.75 190 LEU A C 1
ATOM 1431 O O . LEU A 1 190 ? -4.178 -6.052 -9.049 1.00 97.75 190 LEU A O 1
ATOM 1435 N N . GLU A 1 191 ? -1.993 -5.613 -9.192 1.00 97.12 191 GLU A N 1
ATOM 1436 C CA . GLU A 1 191 ? -2.118 -4.387 -9.980 1.00 97.12 191 GLU A CA 1
ATOM 1437 C C . GLU A 1 191 ? -1.195 -4.478 -11.197 1.00 97.12 191 GLU A C 1
ATOM 1439 O O . GLU A 1 191 ? -0.020 -4.808 -11.075 1.00 97.12 191 GLU A O 1
ATOM 1444 N N . LEU A 1 192 ? -1.718 -4.179 -12.385 1.00 97.44 192 LEU A N 1
ATOM 1445 C CA . LEU A 1 192 ? -0.974 -4.174 -13.641 1.00 97.44 192 LEU A CA 1
ATOM 1446 C C . LEU A 1 192 ? -1.156 -2.827 -14.354 1.00 97.44 192 LEU A C 1
ATOM 1448 O O . LEU A 1 192 ? -2.085 -2.652 -15.147 1.00 97.44 192 LEU A O 1
ATOM 1452 N N . PRO A 1 193 ? -0.280 -1.851 -14.083 1.00 95.56 193 PRO A N 1
ATOM 1453 C CA . PRO A 1 193 ? -0.165 -0.626 -14.849 1.00 95.56 193 PRO A CA 1
ATOM 1454 C C . PRO A 1 193 ? 0.641 -0.865 -16.133 1.00 95.56 193 PRO A C 1
ATOM 1456 O O . PRO A 1 193 ? 1.756 -1.395 -16.101 1.00 95.56 193 PRO A O 1
ATOM 1459 N N . VAL A 1 194 ? 0.087 -0.413 -17.253 1.00 95.69 194 VAL A N 1
ATOM 1460 C CA . VAL A 1 194 ? 0.716 -0.357 -18.574 1.00 95.69 194 VAL A CA 1
ATOM 1461 C C . VAL A 1 194 ? 0.825 1.108 -18.979 1.00 95.69 194 VAL A C 1
ATOM 1463 O O . VAL A 1 194 ? -0.180 1.798 -19.129 1.00 95.69 194 VAL A O 1
ATOM 1466 N N . TYR A 1 195 ? 2.049 1.584 -19.157 1.00 93.25 195 TYR A N 1
ATOM 1467 C CA . TYR A 1 195 ? 2.393 2.956 -19.502 1.00 93.25 195 TYR A CA 1
ATOM 1468 C C . TYR A 1 195 ? 2.601 3.067 -21.012 1.00 93.25 195 TYR A C 1
ATOM 1470 O O . TYR A 1 195 ? 3.419 2.342 -21.579 1.00 93.25 195 TYR A O 1
ATOM 1478 N N . LEU A 1 196 ? 1.873 3.983 -21.652 1.00 89.62 196 LEU A N 1
ATOM 1479 C CA . LEU A 1 196 ? 1.835 4.133 -23.113 1.00 89.62 196 LEU A CA 1
ATOM 1480 C C . LEU A 1 196 ? 2.136 5.565 -23.572 1.00 89.62 196 LEU A C 1
ATOM 1482 O O . LEU A 1 196 ? 2.666 5.763 -24.661 1.00 89.62 196 LEU A O 1
ATOM 1486 N N . ALA A 1 197 ? 1.780 6.569 -22.767 1.00 76.81 197 ALA A N 1
ATOM 1487 C CA . ALA A 1 197 ? 1.846 7.965 -23.182 1.00 76.81 197 ALA A CA 1
ATOM 1488 C C . ALA A 1 197 ? 3.202 8.590 -22.818 1.00 76.81 197 ALA A C 1
ATOM 1490 O O . ALA A 1 197 ? 3.534 8.607 -21.630 1.00 76.81 197 ALA A O 1
ATOM 1491 N N . PRO A 1 198 ? 3.975 9.122 -23.783 1.00 75.38 198 PRO A N 1
ATOM 1492 C CA . PRO A 1 198 ? 5.175 9.887 -23.487 1.00 75.38 198 PRO A CA 1
ATOM 1493 C C . PRO A 1 198 ? 4.824 11.247 -22.869 1.00 75.38 198 PRO A C 1
ATOM 1495 O O . PRO A 1 198 ? 3.860 11.911 -23.249 1.00 75.38 198 PRO A O 1
ATOM 1498 N N . ALA A 1 199 ? 5.641 11.688 -21.922 1.00 70.06 199 ALA A N 1
ATOM 1499 C CA . ALA A 1 199 ? 5.602 13.022 -21.355 1.00 70.06 199 ALA A CA 1
ATOM 1500 C C . ALA A 1 199 ? 6.057 14.063 -22.391 1.00 70.06 199 ALA A C 1
ATOM 1502 O O . ALA A 1 199 ? 6.644 13.733 -23.419 1.00 70.06 199 ALA A O 1
ATOM 1503 N N . LYS A 1 200 ? 5.817 15.350 -22.101 1.00 69.00 200 LYS A N 1
ATOM 1504 C CA . LYS A 1 200 ? 6.191 16.470 -22.989 1.00 69.00 200 LYS A CA 1
ATOM 1505 C C . LYS A 1 200 ? 7.686 16.518 -23.330 1.00 69.00 200 LYS A C 1
ATOM 1507 O O . LYS A 1 200 ? 8.054 17.124 -24.326 1.00 69.00 200 LYS A O 1
ATOM 1512 N N . ASP A 1 201 ? 8.530 15.902 -22.505 1.00 70.19 201 ASP A N 1
ATOM 1513 C CA . ASP A 1 201 ? 9.973 15.790 -22.725 1.00 70.19 201 ASP A CA 1
ATOM 1514 C C . ASP A 1 201 ? 10.366 14.640 -23.675 1.00 70.19 201 ASP A C 1
ATOM 1516 O O . ASP A 1 201 ? 11.541 14.515 -24.013 1.00 70.19 201 ASP A O 1
ATOM 1520 N N . GLY A 1 202 ? 9.414 13.789 -24.077 1.00 67.44 202 GLY A N 1
ATOM 1521 C CA . GLY A 1 202 ? 9.629 12.595 -24.901 1.00 67.44 202 GLY A CA 1
ATOM 1522 C C . GLY A 1 202 ? 10.397 11.465 -24.205 1.00 67.44 202 GLY A C 1
ATOM 1523 O O . GLY A 1 202 ? 10.612 10.415 -24.805 1.00 67.44 202 GLY A O 1
ATOM 1524 N N . LYS A 1 203 ? 10.822 11.652 -22.948 1.00 67.81 203 LYS A N 1
ATOM 1525 C CA . LYS A 1 203 ? 11.759 10.752 -22.253 1.00 67.81 203 LYS A CA 1
ATOM 1526 C C . LYS A 1 203 ? 11.085 9.855 -21.226 1.00 67.81 203 LYS A C 1
ATOM 1528 O O . LYS A 1 203 ? 11.596 8.772 -20.946 1.00 67.81 203 LYS A O 1
ATOM 1533 N N . ARG A 1 204 ? 9.966 10.293 -20.650 1.00 70.94 204 ARG A N 1
ATOM 1534 C CA . ARG A 1 204 ? 9.237 9.561 -19.599 1.00 70.94 204 ARG A CA 1
ATOM 1535 C C . ARG A 1 204 ? 7.872 9.137 -20.100 1.00 70.94 204 ARG A C 1
ATOM 1537 O O . ARG A 1 204 ? 7.325 9.791 -20.974 1.00 70.94 204 ARG A O 1
ATOM 1544 N N . LEU A 1 205 ? 7.298 8.089 -19.519 1.00 77.12 205 LEU A N 1
ATOM 1545 C CA . LEU A 1 205 ? 5.899 7.742 -19.753 1.00 77.12 205 LEU A CA 1
ATOM 1546 C C . LEU A 1 205 ? 5.052 8.293 -18.600 1.00 77.12 205 LEU A C 1
ATOM 1548 O O . LEU A 1 205 ? 5.378 8.043 -17.439 1.00 77.12 205 LEU A O 1
ATOM 1552 N N . ASN A 1 206 ? 4.010 9.070 -18.896 1.00 86.25 206 ASN A N 1
ATOM 1553 C CA . ASN A 1 206 ? 3.199 9.784 -17.902 1.00 86.25 206 ASN A CA 1
ATOM 1554 C C . ASN A 1 206 ? 1.718 9.392 -17.909 1.00 86.25 206 ASN A C 1
ATOM 1556 O O . ASN A 1 206 ? 0.931 10.018 -17.202 1.00 86.25 206 ASN A O 1
ATOM 1560 N N . GLY A 1 207 ? 1.319 8.386 -18.677 1.00 88.69 207 GLY A N 1
ATOM 1561 C CA . GLY A 1 207 ? -0.060 7.922 -18.677 1.00 88.69 207 GLY A CA 1
ATOM 1562 C C . GLY A 1 207 ? -0.229 6.554 -19.312 1.00 88.69 207 GLY A C 1
ATOM 1563 O O . GLY A 1 207 ? 0.664 6.054 -20.007 1.00 88.69 207 GLY A O 1
ATOM 1564 N N . GLY A 1 208 ? -1.383 5.948 -19.058 1.00 92.69 208 GLY A N 1
ATOM 1565 C CA . GLY A 1 208 ? -1.683 4.610 -19.539 1.00 92.69 208 GLY A CA 1
ATOM 1566 C C . GLY A 1 208 ? -2.936 3.999 -18.923 1.00 92.69 208 GLY A C 1
ATOM 1567 O O . GLY A 1 208 ? -3.841 4.711 -18.485 1.00 92.69 208 GLY A O 1
ATOM 1568 N N . VAL A 1 209 ? -2.975 2.668 -18.913 1.00 95.38 209 VAL A N 1
ATOM 1569 C CA . VAL A 1 209 ? -4.088 1.857 -18.400 1.00 95.38 209 VAL A CA 1
ATOM 1570 C C . VAL A 1 209 ? -3.608 1.091 -17.176 1.00 95.38 209 VAL A C 1
ATOM 1572 O O . VAL A 1 209 ? -2.510 0.543 -17.181 1.00 95.38 209 VAL A O 1
ATOM 1575 N N . ARG A 1 210 ? -4.418 1.025 -16.126 1.00 95.25 210 ARG A N 1
ATOM 1576 C CA . ARG A 1 210 ? -4.169 0.207 -14.939 1.00 95.25 210 ARG A CA 1
ATOM 1577 C C . ARG A 1 210 ? -5.295 -0.797 -14.782 1.00 95.25 210 ARG A C 1
ATOM 1579 O O . ARG A 1 210 ? -6.461 -0.415 -14.795 1.00 95.25 210 ARG A O 1
ATOM 1586 N N . MET A 1 211 ? -4.925 -2.053 -14.596 1.00 97.25 211 MET A N 1
ATOM 1587 C CA . MET A 1 211 ? -5.825 -3.117 -14.166 1.00 97.25 211 MET A CA 1
ATOM 1588 C C . MET A 1 211 ? -5.535 -3.442 -12.701 1.00 97.25 211 MET A C 1
ATOM 1590 O O . MET A 1 211 ? -4.376 -3.385 -12.290 1.00 97.25 211 MET A O 1
ATOM 1594 N N . ALA A 1 212 ? -6.556 -3.753 -11.913 1.00 97.25 212 ALA A N 1
ATOM 1595 C CA . ALA A 1 212 ? -6.411 -4.146 -10.516 1.00 97.25 212 ALA A CA 1
ATOM 1596 C C . ALA A 1 212 ? -7.406 -5.255 -10.168 1.00 97.25 212 ALA A C 1
ATOM 1598 O O . ALA A 1 212 ? -8.540 -5.228 -10.646 1.00 97.25 212 ALA A O 1
ATOM 1599 N N . TYR A 1 213 ? -6.977 -6.205 -9.343 1.00 96.88 213 TYR A N 1
ATOM 1600 C CA . TYR A 1 213 ? -7.797 -7.293 -8.821 1.00 96.88 213 TYR A CA 1
ATOM 1601 C C . TYR A 1 213 ? -7.558 -7.457 -7.317 1.00 96.88 213 TYR A C 1
ATOM 1603 O O . TYR A 1 213 ? -6.405 -7.512 -6.881 1.00 96.88 213 TYR A O 1
ATOM 1611 N N . ASP A 1 214 ? -8.640 -7.525 -6.542 1.00 96.31 214 ASP A N 1
ATOM 1612 C CA . ASP A 1 214 ? -8.634 -7.665 -5.082 1.00 96.31 214 ASP A CA 1
ATOM 1613 C C . ASP A 1 214 ? -9.479 -8.877 -4.668 1.00 96.31 214 ASP A C 1
ATOM 1615 O O . ASP A 1 214 ? -10.710 -8.836 -4.697 1.00 96.31 214 ASP A O 1
ATOM 1619 N N . THR A 1 215 ? -8.817 -9.956 -4.250 1.00 95.88 215 THR A N 1
ATOM 1620 C CA . THR A 1 215 ? -9.494 -11.196 -3.820 1.00 95.88 215 THR A CA 1
ATOM 1621 C C . THR A 1 215 ? -10.284 -11.039 -2.523 1.00 95.88 215 THR A C 1
ATOM 1623 O O . THR A 1 215 ? -11.211 -11.809 -2.297 1.00 95.88 215 THR A O 1
ATOM 1626 N N . SER A 1 216 ? -9.987 -10.036 -1.684 1.00 92.12 216 SER A N 1
ATOM 1627 C CA . SER A 1 216 ? -10.766 -9.799 -0.460 1.00 92.12 216 SER A CA 1
ATOM 1628 C C . SER A 1 216 ? -12.201 -9.375 -0.766 1.00 92.12 216 SER A C 1
ATOM 1630 O O . SER A 1 216 ? -13.063 -9.494 0.105 1.00 92.12 216 SER A O 1
ATOM 1632 N N . LYS A 1 217 ? -12.432 -8.813 -1.955 1.00 92.25 217 LYS A N 1
ATOM 1633 C CA . LYS A 1 217 ? -13.733 -8.296 -2.395 1.00 92.25 217 LYS A CA 1
ATOM 1634 C C . LYS A 1 217 ? -14.264 -8.991 -3.643 1.00 92.25 217 LYS A C 1
ATOM 1636 O O . LYS A 1 217 ? -15.399 -8.746 -4.016 1.00 92.25 217 LYS A O 1
ATOM 1641 N N . ASP A 1 218 ? -13.440 -9.833 -4.262 1.00 94.94 218 ASP A N 1
ATOM 1642 C CA . ASP A 1 218 ? -13.663 -10.382 -5.599 1.00 94.94 218 ASP A CA 1
ATOM 1643 C C . ASP A 1 218 ? -13.931 -9.293 -6.655 1.00 94.94 218 ASP A C 1
ATOM 1645 O O . ASP A 1 218 ? -14.756 -9.431 -7.556 1.00 94.94 218 ASP A O 1
ATOM 1649 N N . ASP A 1 219 ? -13.205 -8.179 -6.537 1.00 95.31 219 ASP A N 1
ATOM 1650 C CA . ASP A 1 219 ? -13.407 -7.001 -7.374 1.00 95.31 219 ASP A CA 1
ATOM 1651 C C . ASP A 1 219 ? -12.294 -6.854 -8.411 1.00 95.31 219 ASP A C 1
ATOM 1653 O O . ASP A 1 219 ? -11.100 -6.935 -8.103 1.00 95.31 219 ASP A O 1
ATOM 1657 N N . PHE A 1 220 ? -12.688 -6.530 -9.643 1.00 96.06 220 PHE A N 1
ATOM 1658 C CA . PHE A 1 220 ? -11.785 -6.190 -10.738 1.00 96.06 220 PHE A CA 1
ATOM 1659 C C . PHE A 1 220 ? -12.064 -4.777 -11.254 1.00 96.06 220 PHE A C 1
ATOM 1661 O O . PHE A 1 220 ? -13.215 -4.409 -11.495 1.00 96.06 220 PHE A O 1
ATOM 1668 N N . ALA A 1 221 ? -11.013 -3.987 -11.482 1.00 95.44 221 ALA A N 1
ATOM 1669 C CA . ALA A 1 221 ? -11.139 -2.670 -12.098 1.00 95.44 221 ALA A CA 1
ATOM 1670 C C . ALA A 1 221 ? -10.120 -2.432 -13.205 1.00 95.44 221 ALA A C 1
ATOM 1672 O O . ALA A 1 221 ? -8.970 -2.869 -13.144 1.00 95.44 221 ALA A O 1
ATOM 1673 N N . ILE A 1 222 ? -10.551 -1.638 -14.183 1.00 96.38 222 ILE A N 1
ATOM 1674 C CA . ILE A 1 222 ? -9.712 -1.067 -15.228 1.00 96.38 222 ILE A CA 1
ATOM 1675 C C . ILE A 1 222 ? -9.897 0.445 -15.189 1.00 96.38 222 ILE A C 1
ATOM 1677 O O . ILE A 1 222 ? -11.023 0.937 -15.151 1.00 96.38 222 ILE A O 1
ATOM 1681 N N . GLY A 1 223 ? -8.798 1.190 -15.213 1.00 93.31 223 GLY A N 1
ATOM 1682 C CA . GLY A 1 223 ? -8.830 2.646 -15.233 1.00 93.31 223 GLY A CA 1
ATOM 1683 C C . GLY A 1 223 ? -7.743 3.239 -16.115 1.00 93.31 223 GLY A C 1
ATOM 1684 O O . GLY A 1 223 ? -6.679 2.652 -16.301 1.00 93.31 223 GLY A O 1
ATOM 1685 N N . LEU A 1 224 ? -8.007 4.433 -16.639 1.00 92.50 224 LEU A N 1
ATOM 1686 C CA . LEU A 1 224 ? -6.986 5.278 -17.251 1.00 92.50 224 LEU A CA 1
ATOM 1687 C C . LEU A 1 224 ? -6.303 6.109 -16.165 1.00 92.50 224 LEU A C 1
ATOM 1689 O O . LEU A 1 224 ? -6.959 6.570 -15.231 1.00 92.50 224 LEU A O 1
ATOM 1693 N N . PHE A 1 225 ? -4.998 6.331 -16.295 1.00 87.50 225 PHE A N 1
ATOM 1694 C CA . PHE A 1 225 ? -4.262 7.217 -15.396 1.00 87.50 225 PHE A CA 1
ATOM 1695 C C . PHE A 1 225 ? -3.356 8.172 -16.170 1.00 87.50 225 PHE A C 1
ATOM 1697 O O . PHE A 1 225 ? -2.818 7.838 -17.227 1.00 87.50 225 PHE A O 1
ATOM 1704 N N . VAL A 1 226 ? -3.170 9.364 -15.605 1.00 86.44 226 VAL A N 1
ATOM 1705 C CA . VAL A 1 226 ? -2.269 10.409 -16.098 1.00 86.44 226 VAL A CA 1
ATOM 1706 C C . VAL A 1 226 ? -1.520 10.986 -14.897 1.00 86.44 226 VAL A C 1
ATOM 1708 O O . VAL A 1 226 ? -2.112 11.194 -13.842 1.00 86.44 226 VAL A O 1
ATOM 1711 N N . GLY A 1 227 ? -0.225 11.258 -15.044 1.00 72.75 227 GLY A N 1
ATOM 1712 C CA . GLY A 1 227 ? 0.570 12.015 -14.074 1.00 72.75 227 GLY A CA 1
ATOM 1713 C C . GLY A 1 227 ? 1.455 11.200 -13.129 1.00 72.75 227 GLY A C 1
ATOM 1714 O O . GLY A 1 227 ? 2.173 11.804 -12.342 1.00 72.75 227 GLY A O 1
ATOM 1715 N N . VAL A 1 228 ? 1.477 9.866 -13.216 1.00 69.06 228 VAL A N 1
ATOM 1716 C CA . VAL A 1 228 ? 2.455 9.044 -12.478 1.00 69.06 228 VAL A CA 1
ATOM 1717 C C . VAL A 1 228 ? 3.623 8.739 -13.416 1.00 69.06 228 VAL A C 1
ATOM 1719 O O . VAL A 1 228 ? 3.456 7.906 -14.310 1.00 69.06 228 VAL A O 1
ATOM 1722 N N . PRO A 1 229 ? 4.779 9.418 -13.290 1.00 68.38 229 PRO A N 1
ATOM 1723 C CA . PRO A 1 229 ? 5.904 9.163 -14.175 1.00 68.38 229 PRO A CA 1
ATOM 1724 C C . PRO A 1 229 ? 6.453 7.759 -13.922 1.00 68.38 229 PRO A C 1
ATOM 1726 O O . PRO A 1 229 ? 6.774 7.399 -12.789 1.00 68.38 229 PRO A O 1
ATOM 1729 N N . PHE A 1 230 ? 6.604 6.973 -14.984 1.00 69.75 230 PHE A N 1
ATOM 1730 C CA . PHE A 1 230 ? 7.410 5.762 -14.921 1.00 69.75 230 PHE A CA 1
ATOM 1731 C C . PHE A 1 230 ? 8.884 6.165 -14.787 1.00 69.75 230 PHE A C 1
ATOM 1733 O O . PHE A 1 230 ? 9.447 6.798 -15.683 1.00 69.75 230 PHE A O 1
ATOM 1740 N N . SER A 1 231 ? 9.499 5.816 -13.660 1.00 66.25 231 SER A N 1
ATOM 1741 C CA . SER A 1 231 ? 10.934 5.970 -13.417 1.00 66.25 231 SER A CA 1
ATOM 1742 C C . SER A 1 231 ? 11.471 4.695 -12.782 1.00 66.25 231 SER A C 1
ATOM 1744 O O . SER A 1 231 ? 10.831 4.126 -11.900 1.00 66.25 231 SER A O 1
ATOM 1746 N N . ILE A 1 232 ? 12.640 4.245 -13.228 1.00 63.03 232 ILE A N 1
ATOM 1747 C CA . ILE A 1 232 ? 13.369 3.125 -12.613 1.00 63.03 232 ILE A CA 1
ATOM 1748 C C . ILE A 1 232 ? 14.245 3.632 -11.454 1.00 63.03 232 ILE A C 1
ATOM 1750 O O . ILE A 1 232 ? 14.592 2.873 -10.555 1.00 63.03 232 ILE A O 1
ATOM 1754 N N . PHE A 1 233 ? 14.514 4.940 -11.417 1.00 54.16 233 PHE A N 1
ATOM 1755 C CA . PHE A 1 233 ? 15.216 5.605 -10.326 1.00 54.16 233 PHE A CA 1
ATOM 1756 C C . PHE A 1 233 ? 14.221 6.218 -9.339 1.00 54.16 233 PHE A C 1
ATOM 1758 O O . PHE A 1 233 ? 13.272 6.901 -9.749 1.00 54.16 233 PHE A O 1
ATOM 1765 N N . PHE A 1 234 ? 14.459 5.988 -8.048 1.00 43.47 234 PHE A N 1
ATOM 1766 C CA . PHE A 1 234 ? 13.893 6.814 -6.986 1.00 43.47 234 PHE A CA 1
ATOM 1767 C C . PHE A 1 234 ? 14.498 8.213 -7.133 1.00 43.47 234 PHE A C 1
ATOM 1769 O O . PHE A 1 234 ? 15.713 8.339 -7.273 1.00 43.47 234 PHE A O 1
ATOM 1776 N N . ASN A 1 235 ? 13.647 9.233 -7.182 1.00 32.75 235 ASN A N 1
ATOM 1777 C CA . ASN A 1 235 ? 14.072 10.629 -7.123 1.00 32.75 235 ASN A CA 1
ATOM 1778 C C . ASN A 1 235 ? 14.016 11.100 -5.671 1.00 32.75 235 ASN A C 1
ATOM 1780 O O . ASN A 1 235 ? 13.088 10.631 -4.967 1.00 32.75 235 ASN A O 1
#

Solvent-accessible surface area (backbone atoms only — not comparable to full-atom values): 13484 Å² total; per-residue (Å²): 142,82,86,82,82,80,84,79,93,82,87,86,80,77,68,62,67,60,55,47,58,71,46,42,83,80,48,84,83,76,88,65,102,63,82,39,65,69,53,77,49,76,50,78,50,61,76,50,78,58,80,53,102,86,51,73,74,30,41,41,40,40,37,42,41,41,39,40,35,42,45,78,44,68,20,35,40,88,82,70,80,43,83,44,75,47,79,46,76,32,40,36,43,31,46,35,37,35,41,34,43,62,82,70,42,37,35,42,36,41,37,43,32,45,34,42,43,72,45,74,34,65,71,42,77,51,74,43,73,37,97,73,74,91,47,72,46,72,47,77,39,14,51,39,76,60,48,78,44,80,45,43,37,41,35,38,36,40,39,40,55,46,66,78,48,94,51,95,85,36,61,55,40,35,39,42,44,32,42,36,37,30,72,85,77,75,28,45,37,42,36,43,39,38,31,60,36,64,33,99,82,71,79,38,32,25,23,35,44,34,38,37,39,34,60,78,73,74,43,76,49,76,45,78,50,72,75,66,67,64,64,92,65,89,129

Nearest PDB structures (foldseek):
  6ehd-assembly1_A  TM=3.644E-01  e=1.083E+00  Vibrio cholerae O395
  6ehe-assembly1_A  TM=3.935E-01  e=6.967E+00  Vibrio cholerae O395

Sequence (235 aa):
MSEIAKSEDTKDKDIKPLAKLLSQKCENTKGDENPGVIAYQNMGGQLGEFADDEGIKGVWYLGLNGTLARSNYGYLTQTPLTKSEVSKTKYKVQGFGGWIFPSGNASLTGWFSYARTFTPGEDVELCAPNGVGSQIQCFTGALGAPVQSDRYTVGGEARVLFALGRSADSAKIGIAPTVSYEVKSDAFYLELPVYLAPAKDGKRLNGGVRMAYDTSKDDFAIGLFVGVPFSIFFN

Mean predicted aligned error: 11.09 Å

Foldseek 3Di:
DDDDDDDDDDDPDPPPPVVCVVCVVVVVPDDDPDFFDKDKDWPAWDKDFDDDPPDGAWIKIKTKTKIKGKDKFWAFEVVPGDIDIDIDIKMKIKIKMKIQGRVNFKIKMKMKMKIKDWAFADWDWDWDQDPPDRDIDIDTHGHDDTDIDIWIKIKMKMKGKDFPDPDPLGFIKIWIWMWMATPPQRKIKIKIWIFGDADPVSPWGFWGKMWIAIPSSRDIDIDIGGGDTDHPDDD

pLDDT: mean 79.35, std 22.31, range [28.47, 98.5]

Radius of gyration: 24.66 Å; Cα contacts (8 Å, |Δi|>4): 489; chains: 1; bounding box: 84×37×67 Å